Protein AF-A0A8T4FAE4-F1 (afdb_monomer_lite)

pLDDT: mean 86.62, std 12.16, range [47.12, 97.88]

Sequence (224 aa):
MAQRTCTAEACGNPTKARELCDKHYAQLRRAGLPEREIRLCSVEGCGRKHNTGGYCYTHYMRNKATGSPGVSIRKYEPTAVRDDQGRKRCRECRSWKAESEFQATRNCADGLNPRCRACKRHDKLLANFGLTLRQYERLVAAQGGACAICGDEPDVLHVDHDHRCCPTKGKSCGKCIRQLLCTWCNRAIGMLKDDPALLRAAAAYLERHRDRDRRPVRTARRSP

Foldseek 3Di:
DDFQWAPPPPGRDGDDPPSHNPVVVVVCVVVPPPDDDFQFAPDPPGRHGDDDDSHDPQLVVVCVVPVGSHDPPPPPDALCDADPVRFGAQPQPRDTHHQVQFDADPPHPVRTDSHGPVQVVVQVLCVQALDHPVRVVVLCVVLVCAAPPPRDNDPDWDFDFDCVPDVDPSGHNNPRTDGTHDPVVNVVCVVQVVDPVSVVVVVVVVVVVVVVPPPDDPPPDDDD

Secondary structure (DSSP, 8-state):
-PPPBP-STT--SBP-BTTB-HHHHHHHHHH-PPPPP-PBPSSTT--SBP-BTTB-HHHHHHHHHHS-SS---S----TT-B-TT-PEEPTTT--EE-GGGEEE-TTSTTSEEEEEHHHHHHHHHHGGGT--HHHHHHHHHHTTTS-TTT----S--EEEE-TTT-SSTT---SSSEEEEE-HHHHHHHHHTTT-HHHHHHHHHHHHHHHTTS-----------

Structure (mmCIF, N/CA/C/O backbone):
data_AF-A0A8T4FAE4-F1
#
_entry.id   AF-A0A8T4FAE4-F1
#
loop_
_atom_site.group_PDB
_atom_site.id
_atom_site.type_symbol
_atom_site.label_atom_id
_atom_site.label_alt_id
_atom_site.label_comp_id
_atom_site.label_asym_id
_atom_site.label_entity_id
_atom_site.label_seq_id
_atom_site.pdbx_PDB_ins_code
_atom_site.Cartn_x
_atom_site.Cartn_y
_atom_site.Cartn_z
_atom_site.occupancy
_atom_site.B_iso_or_equiv
_atom_site.auth_seq_id
_atom_site.auth_comp_id
_atom_site.auth_asym_id
_atom_site.auth_atom_id
_atom_site.pdbx_PDB_model_num
ATOM 1 N N . MET A 1 1 ? 22.424 -42.761 -30.698 1.00 52.81 1 MET A N 1
ATOM 2 C CA . MET A 1 1 ? 22.165 -41.642 -31.634 1.00 52.81 1 MET A CA 1
ATOM 3 C C . MET A 1 1 ? 23.442 -41.407 -32.427 1.00 52.81 1 MET A C 1
ATOM 5 O O . MET A 1 1 ? 24.479 -41.251 -31.795 1.00 52.81 1 MET A O 1
ATOM 9 N N . ALA A 1 2 ? 23.409 -41.473 -33.760 1.00 61.38 2 ALA A N 1
ATOM 10 C CA . ALA A 1 2 ? 24.608 -41.285 -34.584 1.00 61.38 2 ALA A CA 1
ATOM 11 C C . ALA A 1 2 ? 25.125 -39.839 -34.458 1.00 61.38 2 ALA A C 1
ATOM 13 O O . ALA A 1 2 ? 24.339 -38.894 -34.560 1.00 61.38 2 ALA A O 1
ATOM 14 N N . GLN A 1 3 ? 26.424 -39.659 -34.198 1.00 71.62 3 GLN A N 1
ATOM 15 C CA . GLN A 1 3 ? 27.039 -38.329 -34.199 1.00 71.62 3 GLN A CA 1
ATOM 16 C C . GLN A 1 3 ? 27.025 -37.773 -35.625 1.00 71.62 3 GLN A C 1
ATOM 18 O O . GLN A 1 3 ? 27.409 -38.460 -36.568 1.00 71.62 3 GLN A O 1
ATOM 23 N N . ARG A 1 4 ? 26.566 -36.526 -35.783 1.00 85.62 4 ARG A N 1
ATOM 24 C CA . ARG A 1 4 ? 26.606 -35.821 -37.071 1.00 85.62 4 ARG A CA 1
ATOM 25 C C . ARG A 1 4 ? 28.064 -35.558 -37.460 1.00 85.62 4 ARG A C 1
ATOM 27 O O . ARG A 1 4 ? 28.869 -35.185 -36.603 1.00 85.62 4 ARG A O 1
ATOM 34 N N . THR A 1 5 ? 28.395 -35.744 -38.734 1.00 92.50 5 THR A N 1
ATOM 35 C CA . THR A 1 5 ? 29.737 -35.528 -39.296 1.00 92.50 5 THR A CA 1
ATOM 36 C C . THR A 1 5 ? 29.877 -34.137 -39.906 1.00 92.50 5 THR A C 1
ATOM 38 O O . THR A 1 5 ? 28.901 -33.544 -40.362 1.00 92.50 5 THR A O 1
ATOM 41 N N . CYS A 1 6 ? 31.095 -33.603 -39.871 1.00 93.31 6 CYS A N 1
ATOM 42 C CA . CYS A 1 6 ? 31.453 -32.309 -40.440 1.00 93.31 6 CYS A CA 1
ATOM 43 C C . CYS A 1 6 ? 31.073 -32.218 -41.924 1.00 93.31 6 CYS A C 1
ATOM 45 O O . CYS A 1 6 ? 31.348 -33.136 -42.686 1.00 93.31 6 CYS A O 1
ATOM 47 N N . THR A 1 7 ? 30.524 -31.082 -42.350 1.00 92.06 7 THR A N 1
ATOM 48 C CA . THR A 1 7 ? 30.139 -30.833 -43.754 1.00 92.06 7 THR A CA 1
ATOM 49 C C . THR A 1 7 ? 31.276 -30.315 -44.639 1.00 92.06 7 THR A C 1
ATOM 51 O O . THR A 1 7 ? 31.066 -30.049 -45.817 1.00 92.06 7 THR A O 1
ATOM 54 N N . ALA A 1 8 ? 32.486 -30.163 -44.094 1.00 88.38 8 ALA A N 1
ATOM 55 C CA . ALA A 1 8 ? 33.650 -29.751 -44.872 1.00 88.38 8 ALA A CA 1
ATOM 56 C C . ALA A 1 8 ? 34.118 -30.912 -45.757 1.00 88.38 8 ALA A C 1
ATOM 58 O O . ALA A 1 8 ? 34.129 -32.061 -45.302 1.00 88.38 8 ALA A O 1
ATOM 59 N N . GLU A 1 9 ? 34.523 -30.609 -46.991 1.00 89.44 9 GLU A N 1
ATOM 60 C CA . GLU A 1 9 ? 34.973 -31.619 -47.950 1.00 89.44 9 GLU A CA 1
ATOM 61 C C . GLU A 1 9 ? 36.057 -32.522 -47.343 1.00 89.44 9 GLU A C 1
ATOM 63 O O . GLU A 1 9 ? 36.989 -32.056 -46.683 1.00 89.44 9 GLU A O 1
ATOM 68 N N . ALA A 1 10 ? 35.890 -33.835 -47.526 1.00 87.38 10 ALA A N 1
ATOM 69 C CA . ALA A 1 10 ? 36.776 -34.873 -46.999 1.00 87.38 10 ALA A CA 1
ATOM 70 C C . ALA A 1 10 ? 37.003 -34.846 -45.464 1.00 87.38 10 ALA A C 1
ATOM 72 O O . ALA A 1 10 ? 38.040 -35.306 -44.980 1.00 87.38 10 ALA A O 1
ATOM 73 N N . CYS A 1 11 ? 36.046 -34.350 -44.663 1.00 89.06 11 CYS A N 1
ATOM 74 C CA . CYS A 1 11 ? 36.155 -34.325 -43.200 1.00 89.06 11 CYS A CA 1
ATOM 75 C C . CYS A 1 11 ? 35.173 -35.274 -42.490 1.00 89.06 11 CYS A C 1
ATOM 77 O O . CYS A 1 11 ? 33.989 -34.983 -42.366 1.00 89.06 11 CYS A O 1
ATOM 79 N N . GLY A 1 12 ? 35.683 -36.367 -41.911 1.00 88.00 12 GLY A N 1
ATOM 80 C CA . GLY A 1 12 ? 34.884 -37.333 -41.133 1.00 88.00 12 GLY A CA 1
ATOM 81 C C . GLY A 1 12 ? 34.694 -37.001 -39.645 1.00 88.00 12 GLY A C 1
ATOM 82 O O . GLY A 1 12 ? 34.133 -37.802 -38.902 1.00 88.00 12 GLY A O 1
ATOM 83 N N . ASN A 1 13 ? 35.183 -35.849 -39.176 1.00 92.56 13 ASN A N 1
ATOM 84 C CA . ASN A 1 13 ? 35.170 -35.509 -37.750 1.00 92.56 13 ASN A CA 1
ATOM 85 C C . ASN A 1 13 ? 33.754 -35.181 -37.242 1.00 92.56 13 ASN A C 1
ATOM 87 O O . ASN A 1 13 ? 32.944 -34.639 -38.000 1.00 92.56 13 ASN A O 1
ATOM 91 N N . PRO A 1 14 ? 33.461 -35.405 -35.949 1.00 91.12 14 PRO A N 1
ATOM 92 C CA . PRO A 1 14 ? 32.165 -35.059 -35.377 1.00 91.12 14 PRO A CA 1
ATOM 93 C C . PRO A 1 14 ? 31.928 -33.543 -35.376 1.00 91.12 14 PRO A C 1
ATOM 95 O O . PRO A 1 14 ? 32.838 -32.741 -35.132 1.00 91.12 14 PRO A O 1
ATOM 98 N N . THR A 1 15 ? 30.687 -33.136 -35.644 1.00 92.25 15 THR A N 1
ATOM 99 C CA . THR A 1 15 ? 30.292 -31.721 -35.634 1.00 92.25 15 THR A CA 1
ATOM 100 C C . THR A 1 15 ? 30.320 -31.136 -34.225 1.00 92.25 15 THR A C 1
ATOM 102 O O . THR A 1 15 ? 29.814 -31.753 -33.289 1.00 92.25 15 THR A O 1
ATOM 105 N N . LYS A 1 16 ? 30.813 -29.900 -34.095 1.00 88.31 16 LYS A N 1
ATOM 106 C CA . LYS A 1 16 ? 30.776 -29.088 -32.870 1.00 88.31 16 LYS A CA 1
ATOM 107 C C . LYS A 1 16 ? 29.707 -27.994 -32.930 1.00 88.31 16 LYS A C 1
ATOM 109 O O . LYS A 1 16 ? 28.935 -27.841 -31.991 1.00 88.31 16 LYS A O 1
ATOM 114 N N . ALA A 1 17 ? 29.668 -27.210 -34.008 1.00 85.38 17 ALA A N 1
ATOM 115 C CA . ALA A 1 17 ? 28.723 -26.104 -34.186 1.00 85.38 17 ALA A CA 1
ATOM 116 C C . ALA A 1 17 ? 28.603 -25.732 -35.669 1.00 85.38 17 ALA A C 1
ATOM 118 O O . ALA A 1 17 ? 29.573 -25.866 -36.411 1.00 85.38 17 ALA A O 1
ATOM 119 N N . ARG A 1 18 ? 27.428 -25.240 -36.094 1.00 83.38 18 ARG A N 1
ATOM 120 C CA . ARG A 1 18 ? 27.142 -24.886 -37.503 1.00 83.38 18 ARG A CA 1
ATOM 121 C C . ARG A 1 18 ? 27.527 -25.995 -38.496 1.00 83.38 18 ARG A C 1
ATOM 123 O O . ARG A 1 18 ? 28.091 -25.708 -39.538 1.00 83.38 18 ARG A O 1
ATOM 130 N N . GLU A 1 19 ? 27.273 -27.251 -38.123 1.00 91.06 19 GLU A N 1
ATOM 131 C CA . GLU A 1 19 ? 27.562 -28.436 -38.955 1.00 91.06 19 GLU A CA 1
ATOM 132 C C . GLU A 1 19 ? 29.058 -28.661 -39.269 1.00 91.06 19 GLU A C 1
ATOM 134 O O . GLU A 1 19 ? 29.416 -29.522 -40.066 1.00 91.06 19 GLU A O 1
ATOM 139 N N . LEU A 1 20 ? 29.959 -27.960 -38.572 1.00 92.06 20 LEU A N 1
ATOM 140 C CA . LEU A 1 20 ? 31.409 -28.081 -38.720 1.00 92.06 20 LEU A CA 1
ATOM 141 C C . LEU A 1 20 ? 32.050 -28.695 -37.470 1.00 92.06 20 LEU A C 1
ATOM 143 O O . LEU A 1 20 ? 31.578 -28.487 -36.349 1.00 92.06 20 LEU A O 1
ATOM 147 N N . CYS A 1 21 ? 33.151 -29.431 -37.643 1.00 94.50 21 CYS A N 1
ATOM 148 C CA . CYS A 1 21 ? 34.009 -29.874 -36.540 1.00 94.50 21 CYS A CA 1
ATOM 149 C C . CYS A 1 21 ? 34.761 -28.687 -35.917 1.00 94.50 21 CYS A C 1
ATOM 151 O O . CYS A 1 21 ? 34.765 -27.585 -36.465 1.00 94.50 21 CYS A O 1
ATOM 153 N N . ASP A 1 22 ? 35.430 -28.897 -34.782 1.00 92.62 22 ASP A N 1
ATOM 154 C CA . ASP A 1 22 ? 36.086 -27.805 -34.050 1.00 92.62 22 ASP A CA 1
ATOM 155 C C . ASP A 1 22 ? 37.100 -27.020 -34.902 1.00 92.62 22 ASP A C 1
ATOM 157 O O . ASP A 1 22 ? 37.085 -25.790 -34.934 1.00 92.62 22 ASP A O 1
ATOM 161 N N . LYS A 1 23 ? 37.926 -27.737 -35.677 1.00 93.94 23 LYS A N 1
ATOM 162 C CA . LYS A 1 23 ? 38.940 -27.144 -36.561 1.00 93.94 23 LYS A CA 1
ATOM 163 C C . LYS A 1 23 ? 38.309 -26.266 -37.645 1.00 93.94 23 LYS A C 1
ATOM 165 O O . LYS A 1 23 ? 38.710 -25.115 -37.806 1.00 93.94 23 LYS A O 1
ATOM 170 N N . HIS A 1 24 ? 37.311 -26.784 -38.361 1.00 92.44 24 HIS A N 1
ATOM 171 C CA . HIS A 1 24 ? 36.652 -26.049 -39.444 1.00 92.44 24 HIS A CA 1
ATOM 172 C C . HIS A 1 24 ? 35.774 -24.904 -38.916 1.00 92.44 24 HIS A C 1
ATOM 174 O O . HIS A 1 24 ? 35.740 -23.828 -39.509 1.00 92.44 24 HIS A O 1
ATOM 180 N N . TYR A 1 25 ? 35.149 -25.063 -37.746 1.00 89.50 25 TYR A N 1
ATOM 181 C CA . TYR A 1 25 ? 34.437 -23.973 -37.079 1.00 89.50 25 TYR A CA 1
ATOM 182 C C . TYR A 1 25 ? 35.389 -22.847 -36.637 1.00 89.50 25 TYR A C 1
ATOM 184 O O . TYR A 1 25 ? 35.071 -21.667 -36.792 1.00 89.50 25 TYR A O 1
ATOM 192 N N . ALA A 1 26 ? 36.582 -23.179 -36.131 1.00 89.00 26 ALA A N 1
ATOM 193 C CA . ALA A 1 26 ? 37.603 -22.193 -35.779 1.00 89.00 26 ALA A CA 1
ATOM 194 C C . ALA A 1 26 ? 38.144 -21.442 -37.009 1.00 89.00 26 ALA A C 1
ATOM 196 O O . ALA A 1 26 ? 38.357 -20.232 -36.933 1.00 89.00 26 ALA A O 1
ATOM 197 N N . GLN A 1 27 ? 38.319 -22.131 -38.142 1.00 89.50 27 GLN A N 1
ATOM 198 C CA . GLN A 1 27 ? 38.686 -21.506 -39.417 1.00 89.50 27 GLN A CA 1
ATOM 199 C C . GLN A 1 27 ? 37.596 -20.543 -39.908 1.00 89.50 27 GLN A C 1
ATOM 201 O O . GLN A 1 27 ? 37.907 -19.391 -40.203 1.00 89.50 27 GLN A O 1
ATOM 206 N N . LEU A 1 28 ? 36.322 -20.955 -39.879 1.00 86.38 28 LEU A N 1
ATOM 207 C CA . LEU A 1 28 ? 35.188 -20.086 -40.214 1.00 86.38 28 LEU A CA 1
ATOM 208 C C . LEU A 1 28 ? 35.131 -18.842 -39.309 1.00 86.38 28 LEU A C 1
ATOM 210 O O . LEU A 1 28 ? 34.872 -17.737 -39.772 1.00 86.38 28 LEU A O 1
ATOM 214 N N . ARG A 1 29 ? 35.415 -18.991 -38.010 1.00 84.62 29 ARG A N 1
ATOM 215 C CA . ARG A 1 29 ? 35.480 -17.849 -37.086 1.00 84.62 29 ARG A CA 1
ATOM 216 C C . ARG A 1 29 ? 36.606 -16.869 -37.410 1.00 84.62 29 ARG A C 1
ATOM 218 O O . ARG A 1 29 ? 36.407 -15.675 -37.213 1.00 84.62 29 ARG A O 1
ATOM 225 N N . ARG A 1 30 ? 37.762 -17.357 -37.875 1.00 86.12 30 ARG A N 1
ATOM 226 C CA . ARG A 1 30 ? 38.906 -16.520 -38.283 1.00 86.12 30 ARG A CA 1
ATOM 227 C C . ARG A 1 30 ? 38.649 -15.794 -39.601 1.00 86.12 30 ARG A C 1
ATOM 229 O O . ARG A 1 30 ? 39.056 -14.650 -39.731 1.00 86.12 30 ARG A O 1
ATOM 236 N N . ALA A 1 31 ? 37.954 -16.444 -40.533 1.00 85.19 31 ALA A N 1
ATOM 237 C CA . ALA A 1 31 ? 37.552 -15.855 -41.810 1.00 85.19 31 ALA A CA 1
ATOM 238 C C . ALA A 1 31 ? 36.414 -14.820 -41.681 1.00 85.19 31 ALA A C 1
ATOM 240 O O . ALA A 1 31 ? 36.138 -14.095 -42.629 1.00 85.19 31 ALA A O 1
ATOM 241 N N . GLY A 1 32 ? 35.776 -14.735 -40.508 1.00 79.56 32 GLY A N 1
ATOM 242 C CA . GLY A 1 32 ? 34.600 -13.905 -40.266 1.00 79.56 32 GLY A CA 1
ATOM 243 C C . GLY A 1 32 ? 33.324 -14.736 -40.363 1.00 79.56 32 GLY A C 1
ATOM 244 O O . GLY A 1 32 ? 33.005 -15.320 -41.395 1.00 79.56 32 GLY A O 1
ATOM 245 N N . LEU A 1 33 ? 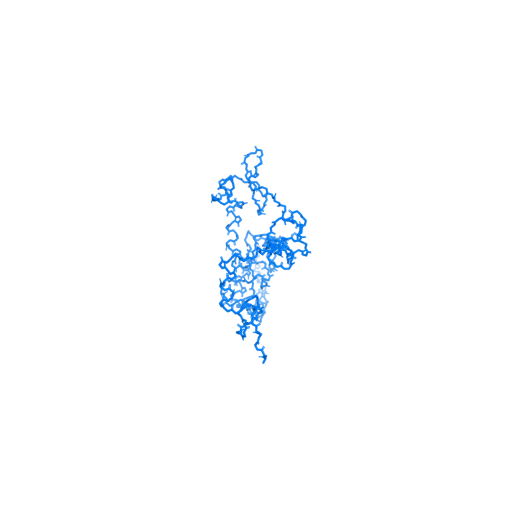32.572 -14.806 -39.261 1.00 73.00 33 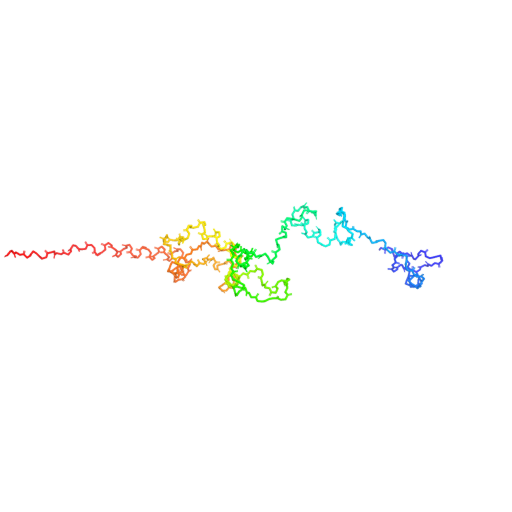LEU A N 1
ATOM 246 C CA . LEU A 1 33 ? 31.257 -15.440 -39.294 1.00 73.00 33 LEU A CA 1
ATOM 247 C C . LEU A 1 33 ? 30.302 -14.557 -40.108 1.00 73.00 33 LEU A C 1
ATOM 249 O O . LEU A 1 33 ? 30.312 -13.344 -39.896 1.00 73.00 33 LEU A O 1
ATOM 253 N N . PRO A 1 34 ? 29.428 -15.138 -40.951 1.00 70.81 34 PRO A N 1
ATOM 254 C CA . PRO A 1 34 ? 28.373 -14.372 -41.596 1.00 70.81 34 PRO A CA 1
ATOM 255 C C . PRO A 1 34 ? 27.550 -13.644 -40.535 1.00 70.81 34 PRO A C 1
ATOM 257 O O . PRO A 1 34 ? 27.233 -14.215 -39.476 1.00 70.81 34 PRO A O 1
ATOM 260 N N . GLU A 1 35 ? 27.252 -12.381 -40.827 1.00 72.75 35 GLU A N 1
ATOM 261 C CA . GLU A 1 35 ? 26.511 -11.497 -39.944 1.00 72.75 35 GLU A CA 1
ATOM 262 C C . GLU A 1 35 ? 25.163 -12.139 -39.608 1.00 72.75 35 GLU A C 1
ATOM 264 O O . GLU A 1 35 ? 24.417 -12.595 -40.477 1.00 72.75 35 GLU A O 1
ATOM 269 N N . ARG A 1 36 ? 24.874 -12.275 -38.312 1.00 72.81 36 ARG A N 1
ATOM 270 C CA . ARG A 1 36 ? 23.615 -12.873 -37.880 1.00 72.81 36 ARG A CA 1
ATOM 271 C C . ARG A 1 36 ? 22.534 -11.814 -37.997 1.00 72.81 36 ARG A C 1
ATOM 273 O O . ARG A 1 36 ? 22.587 -10.821 -37.277 1.00 72.81 36 ARG A O 1
ATOM 280 N N . GLU A 1 37 ? 21.526 -12.086 -38.813 1.00 79.25 37 GLU A N 1
ATOM 281 C CA . GLU A 1 37 ? 20.357 -11.224 -38.933 1.00 79.25 37 GLU A CA 1
ATOM 282 C C . GLU A 1 37 ? 19.714 -10.995 -37.553 1.00 79.25 37 GLU A C 1
ATOM 284 O O . GLU A 1 37 ? 19.289 -11.925 -36.849 1.00 79.25 37 GLU A O 1
ATOM 289 N N . ILE A 1 38 ? 19.709 -9.736 -37.118 1.00 82.69 38 ILE A N 1
ATOM 290 C CA . ILE A 1 38 ? 19.142 -9.340 -35.836 1.00 82.69 38 ILE A CA 1
ATOM 291 C C . ILE A 1 38 ? 17.635 -9.231 -36.026 1.00 82.69 38 ILE A C 1
ATOM 293 O O . ILE A 1 38 ? 17.138 -8.261 -36.588 1.00 82.69 38 ILE A O 1
ATOM 297 N N . ARG A 1 39 ? 16.892 -10.203 -35.492 1.00 90.69 39 ARG A N 1
ATOM 298 C CA . ARG A 1 39 ? 15.431 -10.094 -35.430 1.00 90.69 39 ARG A CA 1
ATOM 299 C C . ARG A 1 39 ? 15.043 -8.866 -34.607 1.00 90.69 39 ARG A C 1
ATOM 301 O O . ARG A 1 39 ? 15.548 -8.668 -33.498 1.00 90.69 39 ARG A O 1
ATOM 308 N N . LEU A 1 40 ? 14.141 -8.055 -35.143 1.00 94.31 40 LEU A N 1
ATOM 309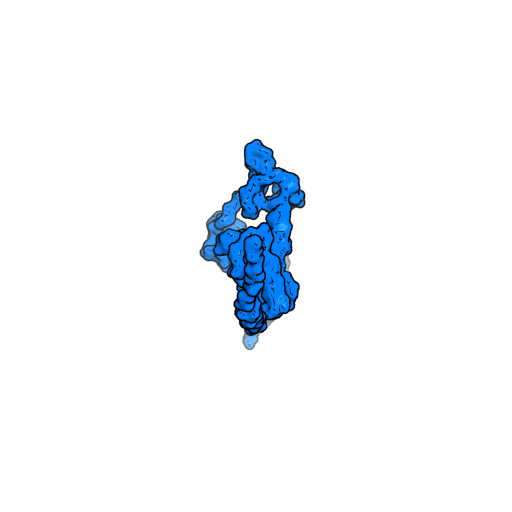 C CA . LEU A 1 40 ? 13.592 -6.876 -34.478 1.00 94.31 40 LEU A CA 1
ATOM 310 C C . LEU A 1 40 ? 12.236 -7.187 -33.842 1.00 94.31 40 LEU A C 1
ATOM 312 O O . LEU A 1 40 ? 11.628 -8.228 -34.083 1.00 94.31 40 LEU A O 1
ATOM 316 N N . CYS A 1 41 ? 11.790 -6.293 -32.968 1.00 93.75 41 CYS A N 1
ATOM 317 C CA . CYS A 1 41 ? 10.479 -6.361 -32.346 1.00 93.75 41 CYS A CA 1
ATOM 318 C C . CYS A 1 41 ? 9.367 -6.254 -33.399 1.00 93.75 41 CYS A C 1
ATOM 320 O O . CYS A 1 41 ? 9.348 -5.308 -34.173 1.00 93.75 41 CYS A O 1
ATOM 322 N N . SER A 1 42 ? 8.368 -7.132 -33.332 1.00 93.19 42 SER A N 1
ATOM 323 C CA . SER A 1 42 ? 7.203 -7.143 -34.231 1.00 93.19 42 SER A CA 1
ATOM 324 C C . SER A 1 42 ? 6.189 -6.017 -33.985 1.00 93.19 42 SER A C 1
ATOM 326 O O . SER A 1 42 ? 5.106 -6.040 -34.554 1.00 93.19 42 SER A O 1
ATOM 328 N N . VAL A 1 43 ? 6.490 -5.051 -33.112 1.00 90.69 43 VAL A N 1
ATOM 329 C CA . VAL A 1 43 ? 5.594 -3.906 -32.891 1.00 90.69 43 VAL A CA 1
ATOM 330 C C . VAL A 1 43 ? 5.957 -2.849 -33.912 1.00 90.69 43 VAL A C 1
ATOM 332 O O . VAL A 1 43 ? 7.112 -2.424 -33.951 1.00 90.69 43 VAL A O 1
ATOM 335 N N . GLU A 1 44 ? 4.977 -2.431 -34.703 1.00 89.69 44 GLU A N 1
ATOM 336 C CA . GLU A 1 44 ? 5.128 -1.386 -35.710 1.00 89.69 44 GLU A CA 1
ATOM 337 C C . GLU A 1 44 ? 5.810 -0.139 -35.117 1.00 89.69 44 GLU A C 1
ATOM 339 O O . GLU A 1 44 ? 5.496 0.302 -34.009 1.00 89.69 44 GLU A O 1
ATOM 344 N N . GLY A 1 45 ? 6.830 0.373 -35.811 1.00 86.38 45 GLY A N 1
ATOM 345 C CA . GLY A 1 45 ? 7.644 1.500 -35.342 1.00 86.38 45 GLY A CA 1
ATOM 346 C C . GLY A 1 45 ? 8.671 1.176 -34.241 1.00 86.38 45 GLY A C 1
ATOM 347 O O . GLY A 1 45 ? 9.340 2.083 -33.747 1.00 86.38 45 GLY A O 1
ATOM 348 N N . CYS A 1 46 ? 8.849 -0.088 -33.832 1.00 85.69 46 CYS A N 1
ATOM 349 C CA . CYS A 1 46 ? 9.824 -0.473 -32.805 1.00 85.69 46 CYS A CA 1
ATOM 350 C C . CYS A 1 46 ? 11.103 -1.101 -33.386 1.00 85.69 46 CYS A C 1
ATOM 352 O O . CYS A 1 46 ? 11.184 -2.308 -33.583 1.00 85.69 46 CYS A O 1
ATOM 354 N N . GLY A 1 47 ? 12.173 -0.313 -33.520 1.00 87.25 47 GLY A N 1
ATOM 355 C CA . GLY A 1 47 ? 13.490 -0.792 -33.982 1.00 87.25 47 GLY A CA 1
ATOM 356 C C . GLY A 1 47 ? 14.333 -1.556 -32.945 1.00 87.25 47 GLY A C 1
ATOM 357 O O . GLY A 1 47 ? 15.536 -1.726 -33.128 1.00 87.25 47 GLY A O 1
ATOM 358 N N . ARG A 1 48 ? 13.762 -1.977 -31.807 1.00 91.31 48 ARG A N 1
ATOM 359 C CA . ARG A 1 48 ? 14.529 -2.679 -30.759 1.00 91.31 48 ARG A CA 1
ATOM 360 C C . ARG A 1 48 ? 14.719 -4.150 -31.111 1.00 91.31 48 ARG A C 1
ATOM 362 O O . ARG A 1 48 ? 13.818 -4.778 -31.659 1.00 91.31 48 ARG A O 1
ATOM 369 N N . LYS A 1 49 ? 15.848 -4.724 -30.680 1.00 92.88 49 LYS A N 1
ATOM 370 C CA . LYS A 1 49 ? 16.130 -6.158 -30.837 1.00 92.88 49 LYS A CA 1
ATOM 371 C C . LYS A 1 49 ? 15.031 -7.006 -30.195 1.00 92.88 49 LYS A C 1
ATOM 373 O O . LYS A 1 49 ? 14.613 -6.759 -29.057 1.00 92.88 49 LYS A O 1
ATOM 378 N N . HIS A 1 50 ? 14.592 -8.014 -30.934 1.00 93.12 50 HIS A N 1
ATOM 379 C CA . HIS A 1 50 ? 13.735 -9.078 -30.446 1.00 93.12 50 HIS A CA 1
ATOM 380 C C . HIS A 1 50 ? 14.398 -9.768 -29.250 1.00 93.12 50 HIS A C 1
ATOM 382 O O . HIS A 1 50 ? 15.572 -10.136 -29.307 1.00 93.12 50 HIS A O 1
ATOM 388 N N . ASN A 1 51 ? 13.633 -9.967 -28.181 1.00 91.56 51 ASN A N 1
ATOM 389 C CA . ASN A 1 51 ? 14.052 -10.755 -27.030 1.00 91.56 51 ASN A CA 1
ATOM 390 C C . ASN A 1 51 ? 13.383 -12.136 -27.073 1.00 91.56 51 ASN A C 1
ATOM 392 O O . ASN A 1 51 ? 14.063 -13.137 -27.284 1.00 91.56 51 ASN A O 1
ATOM 396 N N . THR A 1 52 ? 12.057 -12.186 -26.937 1.00 90.62 52 THR A N 1
ATOM 397 C CA . THR A 1 52 ? 11.288 -13.436 -26.912 1.00 90.62 52 THR A CA 1
ATOM 398 C C . THR A 1 52 ? 9.855 -13.207 -27.392 1.00 90.62 52 THR A C 1
ATOM 400 O O . THR A 1 52 ? 9.316 -12.105 -27.252 1.00 90.62 52 THR A O 1
ATOM 403 N N . GLY A 1 53 ? 9.240 -14.241 -27.970 1.00 88.00 53 GLY A N 1
ATOM 404 C CA . GLY A 1 53 ? 7.838 -14.220 -28.397 1.00 88.00 53 GLY A CA 1
ATOM 405 C C . GLY A 1 53 ? 7.490 -13.149 -29.437 1.00 88.00 53 GLY A C 1
ATOM 406 O O . GLY A 1 53 ? 6.382 -12.633 -29.406 1.00 88.00 53 GLY A O 1
ATOM 407 N N . GLY A 1 54 ? 8.427 -12.757 -30.306 1.00 91.88 54 GLY A N 1
ATOM 408 C CA . GLY A 1 54 ? 8.213 -11.696 -31.299 1.00 91.88 54 GLY A CA 1
ATOM 409 C C . GLY A 1 54 ? 8.477 -10.278 -30.774 1.00 91.88 54 GLY A C 1
ATOM 410 O O . GLY A 1 54 ? 8.513 -9.326 -31.545 1.00 91.88 54 GLY A O 1
ATOM 411 N N . TYR A 1 55 ? 8.758 -10.098 -29.481 1.00 94.00 55 TYR A N 1
ATOM 412 C CA . TYR A 1 55 ? 8.809 -8.770 -28.869 1.00 94.00 55 TYR A CA 1
ATOM 413 C C . TYR A 1 55 ? 10.179 -8.420 -28.283 1.00 94.00 55 TYR A C 1
ATOM 415 O O . TYR A 1 55 ? 10.920 -9.275 -27.795 1.00 94.00 55 TYR A O 1
ATOM 423 N N . CYS A 1 56 ? 10.510 -7.124 -28.260 1.00 93.56 56 CYS A N 1
ATOM 424 C CA . CYS A 1 56 ? 11.555 -6.623 -27.368 1.00 93.56 56 CYS A CA 1
ATOM 425 C C . CYS A 1 56 ? 11.141 -6.840 -25.904 1.00 93.56 56 CYS A C 1
ATOM 427 O O . CYS A 1 56 ? 9.953 -6.965 -25.604 1.00 93.56 56 CYS A O 1
ATOM 429 N N . TYR A 1 57 ? 12.098 -6.819 -24.973 1.00 92.06 57 TYR A N 1
ATOM 430 C CA . TYR A 1 57 ? 11.826 -7.060 -23.548 1.00 92.06 57 TYR A CA 1
ATOM 431 C C . TYR A 1 57 ? 10.661 -6.212 -23.001 1.00 92.06 57 TYR A C 1
ATOM 433 O O . TYR A 1 57 ? 9.767 -6.727 -22.331 1.00 92.06 57 TYR A O 1
ATOM 441 N N . THR A 1 58 ? 10.617 -4.920 -23.341 1.00 88.62 58 THR A N 1
ATOM 442 C CA . THR A 1 58 ? 9.559 -4.003 -22.890 1.00 88.62 58 THR A CA 1
ATOM 443 C C . THR A 1 58 ? 8.182 -4.374 -23.441 1.00 88.62 58 THR A C 1
ATOM 445 O O . THR A 1 58 ? 7.203 -4.343 -22.698 1.00 88.62 58 THR A O 1
ATOM 448 N N . HIS A 1 59 ? 8.092 -4.725 -24.725 1.00 91.69 59 HIS A N 1
ATOM 449 C CA . HIS A 1 59 ? 6.828 -5.108 -25.360 1.00 91.69 59 HIS A CA 1
ATOM 450 C C . HIS A 1 59 ? 6.370 -6.500 -24.935 1.00 91.69 59 HIS A C 1
ATOM 452 O O . HIS A 1 59 ? 5.178 -6.689 -24.729 1.00 91.69 59 HIS A O 1
ATOM 458 N N . TYR A 1 60 ? 7.299 -7.421 -24.676 1.00 92.88 60 TYR A N 1
ATOM 459 C CA . TYR A 1 60 ? 6.993 -8.714 -24.072 1.00 92.88 60 TYR A CA 1
ATOM 460 C C . TYR A 1 60 ? 6.374 -8.544 -22.678 1.00 92.88 60 TYR A C 1
ATOM 462 O O . TYR A 1 60 ? 5.296 -9.073 -22.409 1.00 92.88 60 TYR A O 1
ATOM 470 N N . MET A 1 61 ? 7.004 -7.746 -21.807 1.00 87.38 61 MET A N 1
ATOM 471 C CA . MET A 1 61 ? 6.481 -7.490 -20.458 1.00 87.38 61 MET A CA 1
ATOM 472 C C . MET A 1 61 ? 5.131 -6.775 -20.485 1.00 87.38 61 MET A C 1
ATOM 474 O O . MET A 1 61 ? 4.257 -7.080 -19.677 1.00 87.38 61 MET A O 1
ATOM 478 N N . ARG A 1 62 ? 4.938 -5.849 -21.431 1.00 85.31 62 ARG A N 1
ATOM 479 C CA . ARG A 1 62 ? 3.651 -5.181 -21.632 1.00 85.31 62 ARG A CA 1
ATOM 480 C C . ARG A 1 62 ? 2.582 -6.172 -22.088 1.00 85.31 62 ARG A C 1
ATOM 482 O O . ARG A 1 62 ? 1.547 -6.254 -21.443 1.00 85.31 62 ARG A O 1
ATOM 489 N N . ASN A 1 63 ? 2.870 -6.974 -23.111 1.00 90.00 63 ASN A N 1
ATOM 490 C CA . ASN A 1 63 ? 1.957 -7.990 -23.623 1.00 90.00 63 ASN A CA 1
ATOM 491 C C . ASN A 1 63 ? 1.541 -8.991 -22.537 1.00 90.00 63 ASN A C 1
ATOM 493 O O . ASN A 1 63 ? 0.364 -9.299 -22.403 1.00 90.00 63 ASN A O 1
ATOM 497 N N . LYS A 1 64 ? 2.485 -9.432 -21.696 1.00 86.00 64 LYS A N 1
ATOM 498 C CA . LYS A 1 64 ? 2.197 -10.313 -20.555 1.00 86.00 64 LYS A CA 1
ATOM 499 C C . LYS A 1 64 ? 1.245 -9.677 -19.533 1.00 86.00 64 LYS A C 1
ATOM 501 O O . LYS A 1 64 ? 0.485 -10.389 -18.889 1.00 86.00 64 LYS A O 1
ATOM 506 N N . ALA A 1 65 ? 1.307 -8.358 -19.355 1.00 79.38 65 ALA A N 1
ATOM 507 C CA . ALA A 1 65 ? 0.489 -7.641 -18.381 1.00 79.38 65 ALA A CA 1
ATOM 508 C C . ALA A 1 65 ? -0.887 -7.217 -18.922 1.00 79.38 65 ALA A C 1
ATOM 510 O O . ALA A 1 65 ? -1.830 -7.130 -18.141 1.00 79.38 65 ALA A O 1
ATOM 511 N N . THR A 1 66 ? -1.001 -6.901 -20.217 1.00 79.00 66 THR A N 1
ATOM 512 C CA . THR A 1 66 ? -2.190 -6.241 -20.794 1.00 79.00 66 THR A CA 1
ATOM 513 C C . THR A 1 66 ? -2.818 -6.974 -21.976 1.00 79.00 66 THR A C 1
ATOM 515 O O . THR A 1 66 ? -3.865 -6.546 -22.448 1.00 79.00 66 THR A O 1
ATOM 518 N N . GLY A 1 67 ? -2.170 -8.010 -22.512 1.00 85.62 67 GLY A N 1
ATOM 519 C CA . GLY A 1 67 ? -2.578 -8.664 -23.759 1.00 85.62 67 GLY A CA 1
ATOM 520 C C . GLY A 1 67 ? -2.336 -7.835 -25.028 1.00 85.62 67 GLY A C 1
ATOM 521 O O . GLY A 1 67 ? -2.691 -8.284 -26.111 1.00 85.62 67 GLY A O 1
ATOM 522 N N . SER A 1 68 ? -1.742 -6.636 -24.922 1.00 82.81 68 SER A N 1
ATOM 523 C CA . SER A 1 68 ? -1.423 -5.788 -26.078 1.00 82.81 68 SER A CA 1
ATOM 524 C C . SER A 1 68 ? -0.030 -5.153 -25.958 1.00 82.81 68 SER A C 1
ATOM 526 O O . SER A 1 68 ? 0.235 -4.404 -25.009 1.00 82.81 68 SER A O 1
ATOM 528 N N . PRO A 1 69 ? 0.880 -5.388 -26.921 1.00 80.81 69 PRO A N 1
ATOM 529 C CA . PRO A 1 69 ? 2.252 -4.893 -26.867 1.00 80.81 69 PRO A CA 1
ATOM 530 C C . PRO A 1 69 ? 2.379 -3.408 -27.258 1.00 80.81 69 PRO A C 1
ATOM 532 O O . PRO A 1 69 ? 3.380 -2.781 -26.908 1.00 80.81 69 PRO A O 1
ATOM 535 N N . GLY A 1 70 ? 1.387 -2.825 -27.945 1.00 71.12 70 GLY A N 1
ATOM 536 C CA . GLY A 1 70 ? 1.433 -1.454 -28.478 1.00 71.12 70 GLY A CA 1
ATOM 537 C C . GLY A 1 70 ? 0.853 -0.376 -27.554 1.00 71.12 70 GLY A C 1
ATOM 538 O O . GLY A 1 70 ? 1.324 0.759 -27.555 1.00 71.12 70 GLY A O 1
ATOM 539 N N . VAL A 1 71 ? -0.118 -0.715 -26.701 1.00 60.41 71 VAL A N 1
ATOM 540 C CA . VAL A 1 71 ? -0.834 0.284 -25.889 1.00 60.41 71 VAL A CA 1
ATOM 541 C C . VAL A 1 71 ? -0.079 0.588 -24.594 1.00 60.41 71 VAL A C 1
ATOM 543 O O . VAL A 1 71 ? -0.101 -0.183 -23.632 1.00 60.41 71 VAL A O 1
ATOM 546 N N . SER A 1 72 ? 0.571 1.751 -24.516 1.00 57.06 72 SER A N 1
ATOM 547 C CA . SER A 1 72 ? 1.056 2.275 -23.235 1.00 57.06 72 SER A CA 1
ATOM 548 C C . SER A 1 72 ? -0.115 2.812 -22.403 1.00 57.06 72 SER A C 1
ATOM 550 O O . SER A 1 72 ? -0.411 4.000 -22.426 1.00 57.06 72 SER A O 1
ATOM 552 N N . ILE A 1 73 ? -0.749 1.955 -21.598 1.00 52.09 73 ILE A N 1
ATOM 553 C CA . ILE A 1 73 ? -1.765 2.376 -20.608 1.00 52.09 73 ILE A CA 1
ATOM 554 C C . ILE A 1 73 ? -1.207 3.288 -19.500 1.00 52.09 73 ILE A C 1
ATOM 556 O O . ILE A 1 73 ? -1.968 3.909 -18.757 1.00 52.09 73 ILE A O 1
ATOM 560 N N . ARG A 1 74 ? 0.121 3.408 -19.361 1.00 50.06 74 ARG A N 1
ATOM 561 C CA . ARG A 1 74 ? 0.713 4.407 -18.465 1.00 50.06 74 ARG A CA 1
ATOM 562 C C . ARG A 1 74 ? 0.652 5.764 -19.158 1.00 50.06 74 ARG A C 1
ATOM 564 O O . ARG A 1 74 ? 1.560 6.095 -19.915 1.00 50.06 74 ARG A O 1
ATOM 571 N N . LYS A 1 75 ? -0.379 6.560 -18.856 1.00 47.62 75 LYS A N 1
ATOM 572 C CA . LYS A 1 75 ? -0.328 8.012 -19.073 1.00 47.62 75 LYS A CA 1
ATOM 573 C C . LYS A 1 75 ? 0.933 8.530 -18.368 1.00 47.62 75 LYS A C 1
ATOM 575 O O . LYS A 1 75 ? 1.055 8.434 -17.142 1.00 47.62 75 LYS A O 1
ATOM 580 N N . TYR A 1 76 ? 1.922 8.965 -19.145 1.00 54.69 76 TYR A N 1
ATOM 581 C CA . TYR A 1 76 ? 3.096 9.649 -18.621 1.00 54.69 76 TYR A CA 1
ATOM 582 C C . TYR A 1 76 ? 2.628 11.025 -18.152 1.00 54.69 76 TYR A C 1
ATOM 584 O O . TYR A 1 76 ? 2.535 11.960 -18.933 1.00 54.69 76 TYR A O 1
ATOM 592 N N . GLU A 1 77 ? 2.236 11.122 -16.886 1.00 62.97 77 GLU A N 1
ATOM 593 C CA . GLU A 1 77 ? 2.082 12.421 -16.238 1.00 62.97 77 GLU A CA 1
ATOM 594 C C . GLU A 1 77 ? 3.481 12.919 -15.855 1.00 62.97 77 GLU A C 1
ATOM 596 O O . GLU A 1 77 ? 4.171 12.210 -15.104 1.00 62.97 77 GLU A O 1
ATOM 601 N N . PRO A 1 78 ? 3.914 14.091 -16.360 1.00 72.88 78 PRO A N 1
ATOM 602 C CA . PRO A 1 78 ? 5.172 14.696 -15.953 1.00 72.88 78 PRO A CA 1
ATOM 603 C C . PRO A 1 78 ? 5.226 14.815 -14.428 1.00 72.88 78 PRO A C 1
ATOM 605 O O . PRO A 1 78 ? 4.254 15.194 -13.779 1.00 72.88 78 PRO A O 1
ATOM 608 N N . THR A 1 79 ? 6.360 14.482 -13.818 1.00 79.56 79 THR A N 1
ATOM 609 C CA . THR A 1 79 ? 6.508 14.592 -12.357 1.00 79.56 79 THR A CA 1
ATOM 610 C C . THR A 1 79 ? 6.773 16.026 -11.910 1.00 79.56 79 THR A C 1
ATOM 612 O O . THR A 1 79 ? 6.643 16.319 -10.726 1.00 79.56 79 THR A O 1
ATOM 615 N N . ALA A 1 80 ? 7.135 16.909 -12.842 1.00 82.12 80 ALA A N 1
ATOM 616 C CA . ALA A 1 80 ? 7.515 18.295 -12.596 1.00 82.12 80 ALA A CA 1
ATOM 617 C C . ALA A 1 80 ? 6.344 19.295 -12.674 1.00 82.12 80 ALA A C 1
ATOM 619 O O . ALA A 1 80 ? 6.577 20.496 -12.665 1.00 82.12 80 ALA A O 1
ATOM 620 N N . VAL A 1 81 ? 5.089 18.836 -12.733 1.00 88.88 81 VAL A N 1
ATOM 621 C CA . VAL A 1 81 ? 3.935 19.747 -12.836 1.00 88.88 81 VAL A CA 1
ATOM 622 C C . VAL A 1 81 ? 3.816 20.607 -11.572 1.00 88.88 81 VAL A C 1
ATOM 624 O O . VAL A 1 81 ? 3.956 20.091 -10.454 1.00 88.88 81 VAL A O 1
ATOM 627 N N . ARG A 1 82 ? 3.559 21.905 -11.770 1.00 93.25 82 ARG A N 1
ATOM 628 C CA . ARG A 1 82 ? 3.264 22.903 -10.737 1.00 93.25 82 ARG A CA 1
ATOM 629 C C . ARG A 1 82 ? 1.911 23.567 -10.999 1.00 93.25 82 ARG A C 1
ATOM 631 O O . ARG A 1 82 ? 1.474 23.593 -12.148 1.00 93.25 82 ARG A O 1
ATOM 638 N N . ASP A 1 83 ? 1.249 24.034 -9.947 1.00 93.62 83 ASP A N 1
ATOM 639 C CA . ASP A 1 83 ? 0.096 24.930 -10.076 1.00 93.62 83 ASP A CA 1
ATOM 640 C C . ASP A 1 83 ? 0.542 26.400 -10.170 1.00 93.62 83 ASP A C 1
ATOM 642 O O . ASP A 1 83 ? 1.738 26.702 -10.194 1.00 93.62 83 ASP A O 1
ATOM 646 N N . ASP A 1 84 ? -0.427 27.308 -10.239 1.00 94.38 84 ASP A N 1
ATOM 647 C CA . ASP A 1 84 ? -0.244 28.764 -10.253 1.00 94.38 84 ASP A CA 1
ATOM 648 C C . ASP A 1 84 ? 0.523 29.296 -9.030 1.00 94.38 84 ASP A C 1
ATOM 650 O O . ASP A 1 84 ? 1.185 30.327 -9.108 1.00 94.38 84 ASP A O 1
ATOM 654 N N . GLN A 1 85 ? 0.490 28.562 -7.917 1.00 94.38 85 GLN A N 1
ATOM 655 C CA . GLN A 1 85 ? 1.189 28.880 -6.670 1.00 94.38 85 GLN A CA 1
ATOM 656 C C . GLN A 1 85 ? 2.565 28.201 -6.558 1.00 94.38 85 GLN A C 1
ATOM 658 O O . GLN A 1 85 ? 3.191 28.239 -5.497 1.00 94.38 85 GLN A O 1
ATOM 663 N N . GLY A 1 86 ? 3.043 27.533 -7.613 1.00 93.81 86 GLY A N 1
ATOM 664 C CA . GLY A 1 86 ? 4.328 26.830 -7.605 1.00 93.81 86 GLY A CA 1
ATOM 665 C C . GLY A 1 86 ? 4.340 25.552 -6.756 1.00 93.81 86 GLY A C 1
ATOM 666 O O . GLY A 1 86 ? 5.403 24.999 -6.474 1.00 93.81 86 GLY A O 1
ATOM 667 N N . ARG A 1 87 ? 3.179 25.037 -6.340 1.00 96.00 87 ARG A N 1
ATOM 668 C CA . ARG A 1 87 ? 3.072 23.793 -5.567 1.00 96.00 87 ARG A CA 1
ATOM 669 C C . ARG A 1 87 ? 3.195 22.594 -6.497 1.00 96.00 87 ARG A C 1
ATOM 671 O O . ARG A 1 87 ? 2.643 22.572 -7.591 1.00 96.00 87 ARG A O 1
ATOM 678 N N . LYS A 1 88 ? 3.882 21.544 -6.053 1.00 95.12 88 LYS A N 1
ATOM 679 C CA . LYS A 1 88 ? 4.048 20.281 -6.788 1.00 95.12 88 LYS A CA 1
ATOM 680 C C . LYS A 1 88 ? 2.894 19.328 -6.502 1.00 95.12 88 LYS A C 1
ATOM 682 O O . LYS A 1 88 ? 2.483 19.150 -5.354 1.00 95.12 88 LYS A O 1
ATOM 687 N N . ARG A 1 89 ? 2.399 18.644 -7.537 1.00 94.06 89 ARG A N 1
ATOM 688 C CA . ARG A 1 89 ? 1.367 17.608 -7.380 1.00 94.06 89 ARG A CA 1
ATOM 689 C C . ARG A 1 89 ? 1.974 16.276 -6.948 1.00 94.06 89 ARG A C 1
ATOM 691 O O . ARG A 1 89 ? 2.856 15.738 -7.617 1.00 94.06 89 ARG A O 1
ATOM 698 N N . CYS A 1 90 ? 1.469 15.690 -5.866 1.00 91.62 90 CYS A N 1
ATOM 699 C CA . CYS A 1 90 ? 1.831 14.327 -5.475 1.00 91.62 90 CYS A CA 1
ATOM 700 C C . CYS A 1 90 ? 1.218 13.305 -6.443 1.00 91.62 90 CYS A C 1
ATOM 702 O O . CYS A 1 90 ? 0.012 13.307 -6.660 1.00 91.62 90 CYS A O 1
ATOM 704 N N . ARG A 1 91 ? 2.011 12.373 -6.981 1.00 88.31 91 ARG A N 1
ATOM 705 C CA . ARG A 1 91 ? 1.527 11.355 -7.934 1.00 88.31 91 ARG A CA 1
ATOM 706 C C . ARG A 1 91 ? 0.669 10.252 -7.293 1.00 88.31 91 ARG A C 1
ATOM 708 O O . ARG A 1 91 ? 0.009 9.506 -8.008 1.00 88.31 91 ARG A O 1
ATOM 715 N N . GLU A 1 92 ? 0.699 10.142 -5.965 1.00 85.75 92 GLU A N 1
ATOM 716 C CA . GLU A 1 92 ? -0.079 9.161 -5.196 1.00 85.75 92 GLU A CA 1
ATOM 717 C C . GLU A 1 92 ? -1.437 9.749 -4.782 1.00 85.75 92 GLU A C 1
ATOM 719 O O . GLU A 1 92 ? -2.457 9.398 -5.366 1.00 85.75 92 GLU A O 1
ATOM 724 N N . CYS A 1 93 ? -1.446 10.716 -3.854 1.00 86.75 93 CYS A N 1
ATOM 725 C CA . CYS A 1 93 ? -2.674 11.334 -3.332 1.00 86.75 93 CYS A CA 1
ATOM 726 C C . CYS A 1 93 ? -3.253 12.445 -4.224 1.00 86.75 93 CYS A C 1
ATOM 728 O O . CYS A 1 93 ? -4.318 12.976 -3.935 1.00 86.75 93 CYS A O 1
ATOM 730 N N . ARG A 1 94 ? -2.552 12.835 -5.300 1.00 88.62 94 ARG A N 1
ATOM 731 C CA . ARG A 1 94 ? -2.984 13.832 -6.305 1.00 88.62 94 ARG A CA 1
ATOM 732 C C . ARG A 1 94 ? -3.188 15.266 -5.811 1.00 88.62 94 ARG A C 1
ATOM 734 O O . ARG A 1 94 ? -3.565 16.110 -6.624 1.00 88.62 94 ARG A O 1
ATOM 741 N N . SER A 1 95 ? -2.883 15.553 -4.550 1.00 91.00 95 SER A N 1
ATOM 742 C CA . SER A 1 95 ? -2.943 16.893 -3.956 1.00 91.00 95 SER A CA 1
ATOM 743 C C . SER A 1 95 ? -1.743 17.757 -4.359 1.00 91.00 95 SER A C 1
ATOM 745 O O . SER A 1 95 ? -0.620 17.254 -4.479 1.00 91.00 95 SER A O 1
ATOM 747 N N . TRP A 1 96 ? -1.982 19.059 -4.509 1.00 95.81 96 TRP A N 1
ATOM 748 C CA . TRP A 1 96 ? -0.951 20.088 -4.660 1.00 95.81 96 TRP A CA 1
ATOM 749 C C . TRP A 1 96 ? -0.336 20.418 -3.301 1.00 95.81 96 TRP A C 1
ATOM 751 O O . TRP A 1 96 ? -1.056 20.647 -2.330 1.00 95.81 96 TRP A O 1
ATOM 761 N N . LYS A 1 97 ? 0.994 20.384 -3.207 1.00 95.56 97 LYS A N 1
ATOM 762 C CA . LYS A 1 97 ? 1.736 20.586 -1.958 1.00 95.56 97 LYS A CA 1
ATOM 763 C C . LYS A 1 97 ? 2.997 21.410 -2.196 1.00 95.56 97 LYS A C 1
ATOM 765 O O . LYS A 1 97 ? 3.577 21.360 -3.278 1.00 95.56 97 LYS A O 1
ATOM 770 N N . ALA A 1 98 ? 3.438 22.129 -1.168 1.00 96.44 98 ALA A N 1
ATOM 771 C CA . ALA A 1 98 ? 4.714 22.835 -1.198 1.00 96.44 98 ALA A CA 1
ATOM 772 C C . ALA A 1 98 ? 5.867 21.870 -1.518 1.00 96.44 98 ALA A C 1
ATOM 774 O O . ALA A 1 98 ? 5.832 20.706 -1.124 1.00 96.44 98 ALA A O 1
ATOM 775 N N . GLU A 1 99 ? 6.907 22.338 -2.204 1.00 94.88 99 GLU A N 1
ATOM 776 C CA . GLU A 1 99 ? 8.054 21.494 -2.566 1.00 94.88 99 GLU A CA 1
ATOM 777 C C . GLU A 1 99 ? 8.777 20.894 -1.346 1.00 94.88 99 GLU A C 1
ATOM 779 O O . GLU A 1 99 ? 9.269 19.767 -1.409 1.00 94.88 99 GLU A O 1
ATOM 784 N N . SER A 1 100 ? 8.749 21.586 -0.203 1.00 95.31 100 SER A N 1
ATOM 785 C CA . SER A 1 100 ? 9.277 21.112 1.086 1.00 95.31 100 SER A CA 1
ATOM 786 C C . SER A 1 100 ? 8.608 19.821 1.586 1.00 95.31 100 SER A C 1
ATOM 788 O O . SER A 1 100 ? 9.245 18.991 2.247 1.00 95.31 100 SER A O 1
ATOM 790 N N . GLU A 1 101 ? 7.353 19.581 1.194 1.00 96.19 101 GLU A N 1
ATOM 791 C CA . GLU A 1 101 ? 6.604 18.353 1.482 1.00 96.19 101 GLU A CA 1
ATOM 792 C C . GLU A 1 101 ? 7.106 17.151 0.671 1.00 96.19 101 GLU A C 1
ATOM 794 O O . GLU A 1 101 ? 6.611 16.032 0.840 1.00 96.19 101 GLU A O 1
ATOM 799 N N . PHE A 1 102 ? 8.089 17.343 -0.206 1.00 96.19 102 PHE A N 1
ATOM 800 C CA . PHE A 1 102 ? 8.723 16.300 -0.995 1.00 96.19 102 PHE A CA 1
ATOM 801 C C . PHE A 1 102 ? 10.170 16.096 -0.540 1.00 96.19 102 PHE A C 1
ATOM 803 O O . PHE A 1 102 ? 10.848 16.987 -0.028 1.00 96.19 102 PHE A O 1
ATOM 810 N N . GLN A 1 103 ? 10.642 14.859 -0.660 1.00 95.44 103 GLN A N 1
ATOM 811 C CA . GLN A 1 103 ? 12.036 14.526 -0.381 1.00 95.44 103 GLN A CA 1
ATOM 812 C C . GLN A 1 103 ? 12.865 14.725 -1.653 1.00 95.44 103 GLN A C 1
ATOM 814 O O . GLN A 1 103 ? 12.423 14.320 -2.728 1.00 95.44 103 GLN A O 1
ATOM 819 N N . ALA A 1 104 ? 14.070 15.280 -1.532 1.00 95.31 104 ALA A N 1
ATOM 820 C CA . ALA A 1 104 ? 14.995 15.395 -2.655 1.00 95.31 104 ALA A CA 1
ATOM 821 C C . ALA A 1 104 ? 15.363 14.016 -3.242 1.00 95.31 104 ALA A C 1
ATOM 823 O O . ALA A 1 104 ? 15.452 13.010 -2.528 1.00 95.31 104 ALA A O 1
ATOM 824 N N . THR A 1 105 ? 15.566 13.952 -4.556 1.00 94.06 105 THR A N 1
ATOM 825 C CA . THR A 1 105 ? 15.995 12.747 -5.270 1.00 94.06 105 THR A CA 1
ATOM 826 C C . THR A 1 105 ? 16.724 13.095 -6.563 1.00 94.06 105 THR A C 1
ATOM 828 O O . THR A 1 105 ? 16.364 14.037 -7.253 1.00 94.06 105 THR A O 1
ATOM 831 N N . ARG A 1 106 ? 17.696 12.264 -6.945 1.00 92.38 106 ARG A N 1
ATOM 832 C CA . ARG A 1 106 ? 18.403 12.369 -8.233 1.00 92.38 106 ARG A CA 1
ATOM 833 C C . ARG A 1 106 ? 17.682 11.693 -9.404 1.00 92.38 106 ARG A C 1
ATOM 835 O O . ARG A 1 106 ? 18.150 11.742 -10.531 1.00 92.38 106 ARG A O 1
ATOM 842 N N . ASN A 1 107 ? 16.575 11.002 -9.131 1.00 86.81 107 ASN A N 1
ATOM 843 C CA . ASN A 1 107 ? 15.895 10.149 -10.112 1.00 86.81 107 ASN A CA 1
ATOM 844 C C . ASN A 1 107 ? 14.791 10.884 -10.889 1.00 86.81 107 ASN A C 1
ATOM 846 O O . ASN A 1 107 ? 14.064 10.262 -11.663 1.00 86.81 107 ASN A O 1
ATOM 850 N N . CYS A 1 108 ? 14.591 12.175 -10.629 1.00 88.81 108 CYS A N 1
ATOM 851 C CA . CYS A 1 108 ? 13.544 12.986 -11.236 1.00 88.81 108 CYS A CA 1
ATOM 852 C C . CYS A 1 108 ? 14.147 14.297 -11.729 1.00 88.81 108 CYS A C 1
ATOM 854 O O . CYS A 1 108 ? 15.026 14.849 -11.072 1.00 88.81 108 CYS A O 1
ATOM 856 N N . ALA A 1 109 ? 13.661 14.779 -12.875 1.00 87.19 109 ALA A N 1
ATOM 857 C CA . ALA A 1 109 ? 14.200 15.965 -13.539 1.00 87.19 109 ALA A CA 1
ATOM 858 C C . ALA A 1 109 ? 14.129 17.228 -12.667 1.00 87.19 109 ALA A C 1
ATOM 860 O O . ALA A 1 109 ? 15.004 18.076 -12.753 1.00 87.19 109 ALA A O 1
ATOM 861 N N . ASP A 1 110 ? 13.123 17.330 -11.795 1.00 90.62 110 ASP A N 1
ATOM 862 C CA . ASP A 1 110 ? 12.940 18.461 -10.885 1.00 90.62 110 ASP A CA 1
ATOM 863 C C . ASP A 1 110 ? 13.570 18.246 -9.501 1.00 90.62 110 ASP A C 1
ATOM 865 O O . ASP A 1 110 ? 13.242 18.957 -8.558 1.00 90.62 110 ASP A O 1
ATOM 869 N N . GLY A 1 111 ? 14.422 17.229 -9.341 1.00 93.56 111 GLY A N 1
ATOM 870 C CA . GLY A 1 111 ? 15.150 16.983 -8.095 1.00 93.56 111 GLY A CA 1
ATOM 871 C C . GLY A 1 111 ? 14.284 16.541 -6.907 1.00 93.56 111 GLY A C 1
ATOM 872 O O . GLY A 1 111 ? 14.808 16.343 -5.811 1.00 93.56 111 GLY A O 1
ATOM 873 N N . LEU A 1 112 ? 12.973 16.351 -7.091 1.00 95.00 112 LEU A N 1
ATOM 874 C CA . LEU A 1 112 ? 12.018 16.055 -6.021 1.00 95.00 112 LEU A CA 1
ATOM 875 C C . LEU A 1 112 ? 11.300 14.729 -6.256 1.00 95.00 112 LEU A C 1
ATOM 877 O O . LEU A 1 112 ? 10.913 14.380 -7.372 1.00 95.00 112 LEU A O 1
ATOM 881 N N . ASN A 1 113 ? 11.075 13.980 -5.174 1.00 94.00 113 ASN A N 1
ATOM 882 C CA . ASN A 1 113 ? 10.327 12.732 -5.236 1.00 94.00 113 ASN A CA 1
ATOM 883 C C . ASN A 1 113 ? 8.937 12.985 -5.844 1.00 94.00 113 ASN A C 1
ATOM 885 O O . ASN A 1 113 ? 8.284 13.959 -5.478 1.00 94.00 113 ASN A O 1
ATOM 889 N N . PRO A 1 114 ? 8.423 12.112 -6.726 1.00 92.44 114 PRO A N 1
ATOM 890 C CA . PRO A 1 114 ? 7.085 12.284 -7.287 1.00 92.44 114 PRO A CA 1
ATOM 891 C C . PRO A 1 114 ? 5.973 12.103 -6.244 1.00 92.44 114 PRO A C 1
ATOM 893 O O . PRO A 1 114 ? 4.815 12.398 -6.527 1.00 92.44 114 PRO A O 1
ATOM 896 N N . ARG A 1 115 ? 6.292 11.596 -5.047 1.00 91.69 115 ARG A N 1
ATOM 897 C CA . ARG A 1 115 ? 5.351 11.384 -3.945 1.00 91.69 115 ARG A CA 1
ATOM 898 C C . ARG A 1 115 ? 5.746 12.222 -2.736 1.00 91.69 115 ARG A C 1
ATOM 900 O O . ARG A 1 115 ? 6.930 12.333 -2.419 1.00 91.69 115 ARG A O 1
ATOM 907 N N . CYS A 1 116 ? 4.753 12.785 -2.052 1.00 93.31 116 CYS A N 1
ATOM 908 C CA . CYS A 1 116 ? 4.983 13.580 -0.851 1.00 93.31 116 CYS A CA 1
ATOM 909 C C . CYS A 1 116 ? 5.470 12.707 0.320 1.00 93.31 116 CYS A C 1
ATOM 911 O O . CYS A 1 116 ? 5.296 11.480 0.341 1.00 93.31 116 CYS A O 1
ATOM 913 N N . ARG A 1 117 ? 6.071 13.350 1.324 1.00 93.50 117 ARG A N 1
ATOM 914 C CA . ARG A 1 117 ? 6.596 12.721 2.545 1.00 93.50 117 ARG A CA 1
ATOM 915 C C . ARG A 1 117 ? 5.519 11.943 3.302 1.00 93.50 117 ARG A C 1
ATOM 917 O O . ARG A 1 117 ? 5.809 10.849 3.780 1.00 93.50 117 ARG A O 1
ATOM 924 N N . ALA A 1 118 ? 4.291 12.462 3.360 1.00 89.00 118 ALA A N 1
ATOM 925 C CA . ALA A 1 118 ? 3.160 11.798 4.011 1.00 89.00 118 ALA A CA 1
ATOM 926 C C . ALA A 1 118 ? 2.827 10.451 3.347 1.00 89.00 118 ALA A C 1
ATOM 928 O O . ALA A 1 118 ? 2.879 9.415 4.009 1.00 89.00 118 ALA A O 1
ATOM 929 N N . CYS A 1 119 ? 2.623 10.427 2.022 1.00 88.31 119 CYS A N 1
ATOM 930 C CA . CYS A 1 119 ? 2.383 9.178 1.289 1.00 88.31 119 CYS A CA 1
ATOM 931 C C . CYS A 1 119 ? 3.544 8.189 1.452 1.00 88.31 119 CYS A C 1
ATOM 933 O O . CYS A 1 119 ? 3.330 7.000 1.657 1.00 88.31 119 CYS A O 1
ATOM 935 N N . LYS A 1 120 ? 4.791 8.677 1.422 1.00 90.19 120 LYS A N 1
ATOM 936 C CA . LYS A 1 120 ? 5.982 7.843 1.643 1.00 90.19 120 LYS A CA 1
ATOM 937 C C .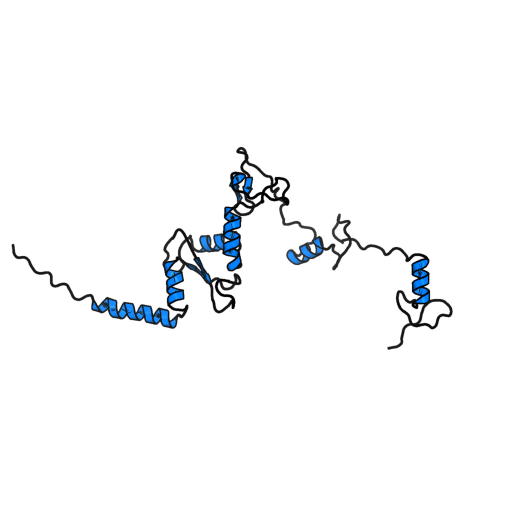 LYS A 1 120 ? 6.045 7.247 3.052 1.00 90.19 120 LYS A C 1
ATOM 939 O O . LYS A 1 120 ? 6.553 6.137 3.200 1.00 90.19 120 LYS A O 1
ATOM 944 N N . ARG A 1 121 ? 5.584 7.971 4.076 1.00 86.81 121 ARG A N 1
ATOM 945 C CA . ARG A 1 121 ? 5.502 7.479 5.458 1.00 86.81 121 ARG A CA 1
ATOM 946 C C . ARG A 1 121 ? 4.434 6.395 5.578 1.00 86.81 121 ARG A C 1
ATOM 948 O O . ARG A 1 121 ? 4.733 5.339 6.127 1.00 86.81 121 ARG A O 1
ATOM 955 N N . HIS A 1 122 ? 3.247 6.629 5.017 1.00 83.88 122 HIS A N 1
ATOM 956 C CA . HIS A 1 122 ? 2.160 5.647 5.022 1.00 83.88 122 HIS A CA 1
ATOM 957 C C . HIS A 1 122 ? 2.559 4.361 4.296 1.00 83.88 122 HIS A C 1
ATOM 959 O O . HIS A 1 122 ? 2.413 3.287 4.865 1.00 83.88 122 HIS A O 1
ATOM 965 N N . ASP A 1 123 ? 3.166 4.454 3.111 1.00 83.12 123 ASP A N 1
ATOM 966 C CA . ASP A 1 123 ? 3.655 3.288 2.363 1.00 83.12 123 ASP A CA 1
ATOM 967 C C . ASP A 1 123 ? 4.605 2.405 3.180 1.00 83.12 123 ASP A C 1
ATOM 969 O O . ASP A 1 123 ? 4.532 1.184 3.100 1.00 83.12 123 ASP A O 1
ATOM 973 N N . LYS A 1 124 ? 5.508 3.002 3.971 1.00 84.31 124 LYS A N 1
ATOM 974 C CA . LYS A 1 124 ? 6.428 2.225 4.816 1.00 84.31 124 LYS A CA 1
ATOM 975 C C . LYS A 1 124 ? 5.684 1.428 5.885 1.00 84.31 124 LYS A C 1
ATOM 977 O O . LYS A 1 124 ? 6.063 0.295 6.156 1.00 84.31 124 LYS A O 1
ATOM 982 N N . LEU A 1 125 ? 4.652 2.016 6.486 1.00 81.81 125 LEU A N 1
ATOM 983 C CA . LEU A 1 125 ? 3.835 1.354 7.501 1.00 81.81 125 LEU A CA 1
ATOM 984 C C . LEU A 1 125 ? 2.949 0.270 6.870 1.00 81.81 125 LEU A C 1
ATOM 986 O O . LEU A 1 125 ? 2.891 -0.853 7.364 1.00 81.81 125 LEU A O 1
ATOM 990 N N . LEU A 1 126 ? 2.329 0.585 5.733 1.00 88.12 126 LEU A N 1
ATOM 991 C CA . LEU A 1 126 ? 1.440 -0.306 4.988 1.00 88.12 126 LEU A CA 1
ATOM 992 C C . LEU A 1 126 ? 2.174 -1.460 4.292 1.00 88.12 126 LEU A C 1
ATOM 994 O O . LEU A 1 126 ? 1.578 -2.515 4.075 1.00 88.12 126 LEU A O 1
ATOM 998 N N . ALA A 1 127 ? 3.475 -1.314 4.024 1.00 86.56 127 ALA A N 1
ATOM 999 C CA . ALA A 1 127 ? 4.310 -2.378 3.472 1.00 86.56 127 ALA A CA 1
ATOM 1000 C C . ALA A 1 127 ? 4.338 -3.630 4.361 1.00 86.56 127 ALA A C 1
ATOM 1002 O O . ALA A 1 127 ? 4.404 -4.740 3.835 1.00 86.56 127 ALA A O 1
ATOM 1003 N N . ASN A 1 128 ? 4.225 -3.479 5.687 1.00 88.81 128 ASN A N 1
ATOM 1004 C CA . ASN A 1 128 ? 4.105 -4.625 6.593 1.00 88.81 128 ASN A CA 1
ATOM 1005 C C . ASN A 1 128 ? 2.826 -5.428 6.341 1.00 88.81 128 ASN A C 1
ATOM 1007 O O . ASN A 1 128 ? 2.802 -6.622 6.612 1.00 88.81 128 ASN A O 1
ATOM 1011 N N . PHE A 1 129 ? 1.792 -4.798 5.788 1.00 91.31 129 PHE A N 1
ATOM 1012 C CA . PHE A 1 129 ? 0.492 -5.408 5.532 1.00 91.31 129 PHE A CA 1
ATOM 1013 C C . PHE A 1 129 ? 0.278 -5.783 4.061 1.00 91.31 129 PHE A C 1
ATOM 1015 O O . PHE A 1 129 ? -0.822 -6.176 3.689 1.00 91.31 129 PHE A O 1
ATOM 1022 N N . GLY A 1 130 ? 1.293 -5.635 3.203 1.00 90.50 130 GLY A N 1
ATOM 1023 C CA . GLY A 1 130 ? 1.144 -5.879 1.766 1.00 90.50 130 GLY A CA 1
ATOM 1024 C C . GLY A 1 130 ? 0.182 -4.905 1.075 1.00 90.50 130 GLY A C 1
ATOM 1025 O O . GLY A 1 130 ? -0.381 -5.240 0.033 1.00 90.50 130 GLY A O 1
ATOM 1026 N N . LEU A 1 131 ? -0.017 -3.712 1.649 1.00 90.12 131 LEU A N 1
ATOM 1027 C CA . LEU A 1 131 ? -0.913 -2.683 1.130 1.00 90.12 131 LEU A CA 1
ATOM 1028 C C . LEU A 1 131 ? -0.147 -1.496 0.538 1.00 90.12 131 LEU A C 1
ATOM 1030 O O . LEU A 1 131 ? 0.896 -1.077 1.033 1.00 90.12 131 LEU A O 1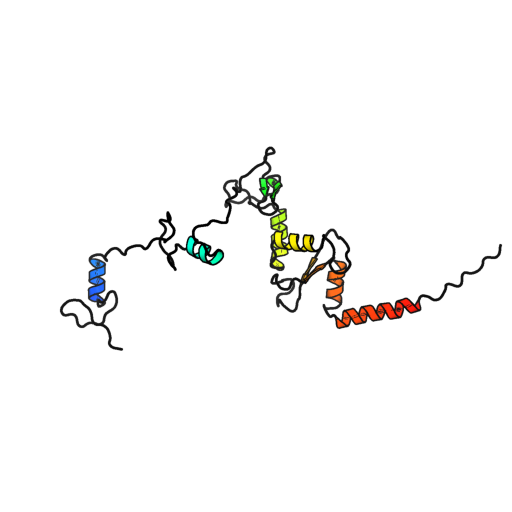
ATOM 1034 N N . THR A 1 132 ? -0.733 -0.903 -0.497 1.00 85.81 132 THR A N 1
ATOM 1035 C CA . THR A 1 132 ? -0.448 0.465 -0.949 1.00 85.81 132 THR A CA 1
ATOM 1036 C C . THR A 1 132 ? -1.372 1.453 -0.236 1.00 85.81 132 THR A C 1
ATOM 1038 O O . THR A 1 132 ? -2.472 1.075 0.178 1.00 85.81 132 THR A O 1
ATOM 1041 N N . LEU A 1 133 ? -0.984 2.731 -0.151 1.00 84.50 133 LEU A N 1
ATOM 1042 C CA . LEU A 1 133 ? -1.848 3.783 0.404 1.00 84.50 133 LEU A CA 1
ATOM 1043 C C . LEU A 1 133 ? -3.248 3.779 -0.223 1.00 84.50 133 LEU A C 1
ATOM 1045 O O . LEU A 1 133 ? -4.244 3.762 0.491 1.00 84.50 133 LEU A O 1
ATOM 1049 N N . ARG A 1 134 ? -3.330 3.685 -1.552 1.00 83.50 134 ARG A N 1
ATOM 1050 C CA . ARG A 1 134 ? -4.611 3.650 -2.266 1.00 83.50 134 ARG A CA 1
ATOM 1051 C C . ARG A 1 134 ? -5.475 2.438 -1.901 1.00 83.50 134 ARG A C 1
ATOM 1053 O O . ARG A 1 134 ? -6.699 2.526 -1.928 1.00 83.50 134 ARG A O 1
ATOM 1060 N N . GLN A 1 135 ? -4.870 1.284 -1.618 1.00 88.81 135 GLN A N 1
ATOM 1061 C CA . GLN A 1 135 ? -5.625 0.116 -1.151 1.00 88.81 135 GLN A CA 1
ATOM 1062 C C . GLN A 1 135 ? -6.150 0.335 0.268 1.00 88.81 135 GLN A C 1
ATOM 1064 O O . GLN A 1 135 ? -7.301 0.008 0.528 1.00 88.81 135 GLN A O 1
ATOM 1069 N N . TYR A 1 136 ? -5.347 0.930 1.150 1.00 91.19 136 TYR A N 1
ATOM 1070 C CA . TYR A 1 136 ? -5.791 1.294 2.494 1.00 91.19 136 TYR A CA 1
ATOM 1071 C C . TYR A 1 136 ? -6.941 2.312 2.465 1.00 91.19 136 TYR A C 1
ATOM 1073 O O . TYR A 1 136 ? -7.972 2.082 3.082 1.00 91.19 136 TYR A O 1
ATOM 1081 N N . GLU A 1 137 ? -6.826 3.383 1.676 1.00 87.69 137 GLU A N 1
ATOM 1082 C CA . GLU A 1 137 ? -7.891 4.385 1.507 1.00 87.69 137 GLU A CA 1
ATOM 1083 C C . GLU A 1 137 ? -9.200 3.764 0.997 1.00 87.69 137 GLU A C 1
ATOM 1085 O O . GLU A 1 137 ? -10.281 4.175 1.407 1.00 87.69 137 GLU A O 1
ATOM 1090 N N . ARG A 1 138 ? -9.124 2.735 0.142 1.00 91.00 138 ARG A N 1
ATOM 1091 C CA . ARG A 1 138 ? -10.308 1.977 -0.291 1.00 91.00 138 ARG A CA 1
ATOM 1092 C C . ARG A 1 138 ? -10.947 1.183 0.843 1.00 91.00 138 ARG A C 1
ATOM 1094 O O . ARG A 1 138 ? -12.167 1.103 0.867 1.00 91.00 138 ARG A O 1
ATOM 1101 N N . LEU A 1 139 ? -10.156 0.608 1.751 1.00 93.31 139 LEU A N 1
ATOM 1102 C CA . LEU A 1 139 ? -10.682 -0.077 2.937 1.00 93.31 139 LEU A CA 1
ATOM 1103 C C . LEU A 1 139 ? -11.384 0.918 3.868 1.00 93.31 139 LEU A C 1
ATOM 1105 O O . LEU A 1 139 ? -12.503 0.658 4.294 1.00 93.31 139 LEU A O 1
ATOM 1109 N N . VAL A 1 140 ? -10.764 2.080 4.108 1.00 93.06 140 VAL A N 1
ATOM 1110 C CA . VAL A 1 140 ? -11.363 3.171 4.896 1.00 93.06 140 VAL A CA 1
ATOM 1111 C C . VAL A 1 140 ? -12.684 3.614 4.272 1.00 93.06 140 VAL A C 1
ATOM 1113 O O . VAL A 1 140 ? -13.704 3.635 4.953 1.00 93.06 140 VAL A O 1
ATOM 1116 N N . ALA A 1 141 ? -12.688 3.908 2.969 1.00 91.69 141 ALA A N 1
ATOM 1117 C CA . ALA A 1 141 ? -13.882 4.359 2.260 1.00 91.69 141 ALA A CA 1
ATOM 1118 C C . ALA A 1 141 ? -14.992 3.298 2.243 1.00 91.69 141 ALA A C 1
ATOM 1120 O O . ALA A 1 141 ? -16.155 3.631 2.446 1.00 91.69 141 ALA A O 1
ATOM 1121 N N . ALA A 1 142 ? -14.646 2.021 2.045 1.00 93.56 142 ALA A N 1
ATOM 1122 C CA . ALA A 1 142 ? -15.609 0.921 2.081 1.00 93.56 142 ALA A CA 1
ATOM 1123 C C . ALA A 1 142 ? -16.257 0.739 3.465 1.00 93.56 142 ALA A C 1
ATOM 1125 O O . ALA A 1 142 ? -17.372 0.235 3.546 1.00 93.56 142 ALA A O 1
ATOM 1126 N N . GLN A 1 143 ? -15.573 1.157 4.533 1.00 96.69 143 GLN A N 1
ATOM 1127 C CA . GLN A 1 143 ? -16.082 1.145 5.906 1.00 96.69 143 GLN A CA 1
ATOM 1128 C C . GLN A 1 143 ? -16.673 2.484 6.362 1.00 96.69 143 GLN A C 1
ATOM 1130 O O . GLN A 1 143 ? -17.011 2.624 7.532 1.00 96.69 143 GLN A O 1
ATOM 1135 N N . GLY A 1 144 ? -16.749 3.488 5.484 1.00 93.81 144 GLY A N 1
ATOM 1136 C CA . GLY A 1 144 ? -17.212 4.825 5.860 1.00 93.81 144 GLY A CA 1
ATOM 1137 C C . GLY A 1 144 ? -16.334 5.520 6.907 1.00 93.81 144 GLY A C 1
ATOM 1138 O O . GLY A 1 144 ? -16.809 6.411 7.589 1.00 93.81 144 GLY A O 1
ATOM 1139 N N . GLY A 1 145 ? -15.070 5.112 7.064 1.00 93.44 145 GLY A N 1
ATOM 1140 C CA . GLY A 1 145 ? -14.198 5.634 8.122 1.00 93.44 145 GLY A CA 1
ATOM 1141 C C . GLY A 1 145 ? -14.452 5.054 9.518 1.00 93.44 145 GLY A C 1
ATOM 1142 O O . GLY A 1 145 ? -13.792 5.474 10.464 1.00 93.44 145 GLY A O 1
ATOM 1143 N N . ALA A 1 146 ? -15.334 4.060 9.650 1.00 96.00 146 ALA A N 1
ATOM 1144 C CA . ALA A 1 146 ? -15.709 3.481 10.933 1.00 96.00 146 ALA A CA 1
ATOM 1145 C C . ALA A 1 146 ? -14.999 2.152 11.244 1.00 96.00 146 ALA A C 1
ATOM 1147 O O . ALA A 1 146 ? -14.575 1.397 10.361 1.00 96.00 146 ALA A O 1
ATOM 1148 N N . CYS A 1 147 ? -14.904 1.838 12.534 1.00 97.44 147 CYS A N 1
ATOM 1149 C CA . CYS A 1 147 ? -14.486 0.541 13.047 1.00 97.44 147 CYS A CA 1
ATOM 1150 C C . CYS A 1 147 ? -15.488 -0.538 12.634 1.00 97.44 147 CYS A C 1
ATOM 1152 O O . CYS A 1 147 ? -16.678 -0.426 12.915 1.00 97.44 147 CYS A O 1
ATOM 1154 N N . ALA A 1 148 ? -15.004 -1.639 12.063 1.00 97.88 148 ALA A N 1
ATOM 1155 C CA . ALA A 1 148 ? -15.893 -2.681 11.557 1.00 97.88 148 ALA A CA 1
ATOM 1156 C C . ALA A 1 148 ? -16.625 -3.499 12.642 1.00 97.88 148 ALA A C 1
ATOM 1158 O O . ALA A 1 148 ? -17.529 -4.265 12.322 1.00 97.88 148 ALA A O 1
ATOM 1159 N N . ILE A 1 149 ? -16.229 -3.358 13.913 1.00 97.38 149 ILE A N 1
ATOM 1160 C CA . ILE A 1 149 ? -16.852 -4.059 15.048 1.00 97.38 149 ILE A CA 1
ATOM 1161 C C . ILE A 1 149 ? -17.814 -3.150 15.807 1.00 97.38 149 ILE A C 1
ATOM 1163 O O . ILE A 1 149 ? -18.968 -3.519 15.988 1.00 97.38 149 ILE A O 1
ATOM 1167 N N . CYS A 1 150 ? -17.345 -1.995 16.291 1.00 96.88 150 CYS A N 1
ATOM 1168 C CA . CYS A 1 150 ? -18.168 -1.113 17.125 1.00 96.88 150 CYS A CA 1
ATOM 1169 C C . CYS A 1 150 ? -18.885 -0.005 16.348 1.00 96.88 150 CYS A C 1
ATOM 1171 O O . CYS A 1 150 ? -19.810 0.584 16.891 1.00 96.88 150 CYS A O 1
ATOM 1173 N N . GLY A 1 151 ? -18.481 0.283 15.107 1.00 96.00 151 GLY A N 1
ATOM 1174 C CA . GLY A 1 151 ? -19.053 1.372 14.313 1.00 96.00 151 GLY A CA 1
ATOM 1175 C C . GLY A 1 151 ? -18.542 2.772 14.666 1.00 96.00 151 GLY A C 1
ATOM 1176 O O . GLY A 1 151 ? -18.916 3.717 13.985 1.00 96.00 151 GLY A O 1
ATOM 1177 N N . ASP A 1 152 ? -17.676 2.924 15.673 1.00 94.62 152 ASP A N 1
ATOM 1178 C CA . ASP A 1 152 ? -17.091 4.230 16.008 1.00 94.62 152 ASP A CA 1
ATOM 1179 C C . ASP A 1 152 ? -16.194 4.750 14.877 1.00 94.62 152 ASP A C 1
ATOM 1181 O O . ASP A 1 152 ? -15.531 3.962 14.198 1.00 94.62 152 ASP A O 1
ATOM 1185 N N . GLU A 1 153 ? -16.095 6.074 14.744 1.00 94.69 153 GLU A N 1
ATOM 1186 C CA . GLU A 1 153 ? -15.259 6.781 13.762 1.00 94.69 153 GLU A CA 1
ATOM 1187 C C . GLU A 1 153 ? -14.010 7.392 14.435 1.00 94.69 153 GLU A C 1
ATOM 1189 O O . GLU A 1 153 ? -13.955 8.598 14.678 1.00 94.69 153 GLU A O 1
ATOM 1194 N N . PRO A 1 154 ? -13.000 6.587 14.822 1.00 89.94 154 PRO A N 1
ATOM 1195 C CA . PRO A 1 154 ? -11.788 7.115 15.435 1.00 89.94 154 PRO A CA 1
ATOM 1196 C C . PRO A 1 154 ? -10.894 7.812 14.402 1.00 89.94 154 PRO A C 1
ATOM 1198 O O . PRO A 1 154 ? -10.846 7.422 13.236 1.00 89.94 154 PRO A O 1
ATOM 1201 N N . ASP A 1 155 ? -10.042 8.727 14.870 1.00 83.56 155 ASP A N 1
ATOM 1202 C CA . ASP A 1 155 ? -9.004 9.353 14.034 1.00 83.56 155 ASP A CA 1
ATOM 1203 C C . ASP A 1 155 ? -8.025 8.332 13.421 1.00 83.56 155 ASP A C 1
ATOM 1205 O O . ASP A 1 155 ? -7.412 8.577 12.378 1.00 83.56 155 ASP A O 1
ATOM 1209 N N . VAL A 1 156 ? -7.839 7.183 14.086 1.00 86.44 156 VAL A N 1
ATOM 1210 C CA . VAL A 1 156 ? -6.905 6.132 13.673 1.00 86.44 156 VAL A CA 1
ATOM 1211 C C . VAL A 1 156 ? -7.593 4.773 13.629 1.00 86.44 156 VAL A C 1
ATOM 1213 O O . VAL A 1 156 ? -8.096 4.262 14.632 1.00 86.44 156 VAL A O 1
ATOM 1216 N N . LEU A 1 157 ? -7.512 4.152 12.455 1.00 93.56 157 LEU A N 1
ATOM 1217 C CA . LEU A 1 157 ? -7.928 2.783 12.200 1.00 93.56 157 LEU A CA 1
ATOM 1218 C C . LEU A 1 157 ? -6.711 1.866 12.019 1.00 93.56 157 LEU A C 1
ATOM 1220 O O . LEU A 1 157 ? -5.720 2.212 11.374 1.00 93.56 157 LEU A O 1
ATOM 1224 N N . HIS A 1 158 ? -6.801 0.666 12.582 1.00 93.44 158 HIS A N 1
ATOM 1225 C CA . HIS A 1 158 ? -5.783 -0.374 12.525 1.00 93.44 158 HIS A CA 1
ATOM 1226 C C . HIS A 1 158 ? -6.190 -1.475 11.546 1.00 93.44 158 HIS A C 1
ATOM 1228 O O . HIS A 1 158 ? -7.354 -1.859 11.485 1.00 93.44 158 HIS A O 1
ATOM 1234 N N . VAL A 1 159 ? -5.222 -2.004 10.796 1.00 94.62 159 VAL A N 1
ATOM 1235 C CA . VAL A 1 159 ? -5.439 -3.113 9.856 1.00 94.62 159 VAL A CA 1
ATOM 1236 C C . VAL A 1 159 ? -5.484 -4.439 10.621 1.00 94.62 159 VAL A C 1
ATOM 1238 O O . VAL A 1 159 ? -4.434 -4.950 11.024 1.00 94.62 159 VAL A O 1
ATOM 1241 N N . ASP A 1 160 ? -6.679 -5.010 10.791 1.00 94.88 160 ASP A N 1
ATOM 1242 C CA . ASP A 1 160 ? -6.842 -6.363 11.334 1.00 94.88 160 ASP A CA 1
ATOM 1243 C C . ASP A 1 160 ? -6.536 -7.414 10.265 1.00 94.88 160 ASP A C 1
ATOM 1245 O O . ASP A 1 160 ? -6.882 -7.266 9.086 1.00 94.88 160 ASP A O 1
ATOM 1249 N N . HIS A 1 161 ? -5.862 -8.489 10.666 1.00 93.12 161 HIS A N 1
ATOM 1250 C CA . HIS A 1 161 ? -5.477 -9.557 9.755 1.00 93.12 161 HIS A CA 1
ATOM 1251 C C . HIS A 1 161 ? -5.384 -10.908 10.458 1.00 93.12 161 HIS A C 1
ATOM 1253 O O . HIS A 1 161 ? -5.086 -11.008 11.642 1.00 93.12 161 HIS A O 1
ATOM 1259 N N . ASP A 1 162 ? -5.601 -11.977 9.696 1.00 91.00 162 ASP A N 1
ATOM 1260 C CA . ASP A 1 162 ? -5.520 -13.331 10.224 1.00 91.00 162 ASP A CA 1
ATOM 1261 C C . ASP A 1 162 ? -4.063 -13.769 10.435 1.00 91.00 162 ASP A C 1
ATOM 1263 O O . ASP A 1 162 ? -3.323 -14.049 9.482 1.00 91.00 162 ASP A O 1
ATOM 1267 N N . HIS A 1 163 ? -3.675 -13.875 11.706 1.00 86.75 163 HIS A N 1
ATOM 1268 C CA . HIS A 1 163 ? -2.358 -14.336 12.142 1.00 86.75 163 HIS A CA 1
ATOM 1269 C C . HIS A 1 163 ? -2.072 -15.812 11.811 1.00 86.75 163 HIS A C 1
ATOM 1271 O O . HIS A 1 163 ? -0.920 -16.231 11.872 1.00 86.75 163 HIS A O 1
ATOM 1277 N N . ARG A 1 164 ? -3.077 -16.605 11.411 1.00 88.12 164 ARG A N 1
ATOM 1278 C CA . ARG A 1 164 ? -2.880 -17.996 10.956 1.00 88.12 164 ARG A CA 1
ATOM 1279 C C . ARG A 1 164 ? -2.330 -18.080 9.532 1.00 88.12 164 ARG A C 1
ATOM 1281 O O . ARG A 1 164 ? -1.811 -19.119 9.140 1.00 88.12 164 ARG A O 1
ATOM 1288 N N . CYS A 1 165 ? -2.453 -17.009 8.743 1.00 88.62 165 CYS A N 1
ATOM 1289 C CA . CYS A 1 165 ? -2.046 -17.010 7.337 1.00 88.62 165 CYS A CA 1
ATOM 1290 C C . CYS A 1 165 ? -0.545 -16.754 7.146 1.00 88.62 165 CYS A C 1
ATOM 1292 O O . CYS A 1 165 ? 0.083 -17.379 6.293 1.00 88.62 165 CYS A O 1
ATOM 1294 N N . CYS A 1 166 ? 0.030 -15.813 7.900 1.00 86.69 166 CYS A N 1
ATOM 1295 C CA . CYS A 1 166 ? 1.419 -15.393 7.729 1.00 86.69 166 CYS A CA 1
ATOM 1296 C C . CYS A 1 166 ? 2.260 -15.809 8.945 1.00 86.69 166 CYS A C 1
ATOM 1298 O O . CYS A 1 166 ? 1.915 -15.436 10.062 1.00 86.69 166 CYS A O 1
ATOM 1300 N N . PRO A 1 167 ? 3.395 -16.510 8.759 1.00 80.94 167 PRO A N 1
ATOM 1301 C CA . PRO A 1 167 ? 4.229 -16.968 9.877 1.00 80.94 167 PRO A CA 1
ATOM 1302 C C . PRO A 1 167 ? 5.008 -15.827 10.553 1.00 80.94 167 PRO A C 1
ATOM 1304 O O . PRO A 1 167 ? 5.448 -15.953 11.695 1.00 80.94 167 PRO A O 1
ATOM 1307 N N . THR A 1 168 ? 5.199 -14.702 9.857 1.00 83.81 168 THR A N 1
ATOM 1308 C CA . THR A 1 168 ? 5.941 -13.553 10.386 1.00 83.81 168 THR A CA 1
ATOM 1309 C C . THR A 1 168 ? 5.037 -12.682 11.251 1.00 83.81 168 THR A C 1
ATOM 1311 O O . THR A 1 168 ? 4.107 -12.059 10.741 1.00 83.81 168 THR A O 1
ATOM 1314 N N . LYS A 1 169 ? 5.357 -12.568 12.545 1.00 80.75 169 LYS A N 1
ATOM 1315 C CA . LYS A 1 169 ? 4.638 -11.677 13.469 1.00 80.75 169 LYS A CA 1
ATOM 1316 C C . LYS A 1 169 ? 4.653 -10.224 12.983 1.00 80.75 169 LYS A C 1
ATOM 1318 O O . LYS A 1 169 ? 5.694 -9.706 12.578 1.00 80.75 169 LYS A O 1
ATOM 1323 N N . GLY A 1 170 ? 3.495 -9.568 13.064 1.00 78.94 170 GLY A N 1
ATOM 1324 C CA . GLY A 1 170 ? 3.327 -8.157 12.704 1.00 78.94 170 GLY A CA 1
ATOM 1325 C C . GLY A 1 170 ? 3.369 -7.870 11.201 1.00 78.94 170 GLY A C 1
ATOM 1326 O O . GLY A 1 170 ? 3.520 -6.710 10.818 1.00 78.94 170 GLY A O 1
ATOM 1327 N N . LYS A 1 171 ? 3.267 -8.902 10.350 1.00 88.88 171 LYS A N 1
ATOM 1328 C CA . LYS A 1 171 ? 3.179 -8.750 8.896 1.00 88.88 171 LYS A CA 1
ATOM 1329 C C . LYS A 1 171 ? 2.008 -9.535 8.317 1.00 88.88 171 LYS A C 1
ATOM 1331 O O . LYS A 1 171 ? 1.653 -10.603 8.803 1.00 88.88 171 LYS A O 1
ATOM 1336 N N . SER A 1 172 ? 1.478 -9.030 7.210 1.00 89.94 172 SER A N 1
ATOM 1337 C CA . SER A 1 172 ? 0.408 -9.640 6.427 1.00 89.94 172 SER A CA 1
ATOM 1338 C C . SER A 1 172 ? 0.781 -9.681 4.944 1.00 89.94 172 SER A C 1
ATOM 1340 O O . SER A 1 172 ? 1.507 -8.827 4.435 1.00 89.94 172 SER A O 1
ATOM 1342 N N . CYS A 1 173 ? 0.268 -10.687 4.234 1.00 90.25 173 CYS A N 1
ATOM 1343 C CA . CYS A 1 173 ? 0.414 -10.835 2.786 1.00 90.25 173 CYS A CA 1
ATOM 1344 C C . CYS A 1 173 ? -0.562 -9.952 1.986 1.00 90.25 173 CYS A C 1
ATOM 1346 O O . CYS A 1 173 ? -0.609 -10.047 0.759 1.00 90.25 173 CYS A O 1
ATOM 1348 N N . GLY A 1 174 ? -1.396 -9.159 2.664 1.00 89.81 174 GLY A N 1
ATOM 1349 C CA . GLY A 1 174 ? -2.462 -8.350 2.072 1.00 89.81 174 GLY A CA 1
ATOM 1350 C C . GLY A 1 174 ? -3.745 -9.128 1.774 1.00 89.81 174 GLY A C 1
ATOM 1351 O O . GLY A 1 174 ? -4.817 -8.535 1.736 1.00 89.81 174 GLY A O 1
ATOM 1352 N N . LYS A 1 175 ? -3.672 -10.457 1.617 1.00 90.94 175 LYS A N 1
ATOM 1353 C CA . LYS A 1 175 ? -4.846 -11.318 1.370 1.00 90.94 175 LYS A CA 1
ATOM 1354 C C . LYS A 1 175 ? -5.569 -11.739 2.647 1.00 90.94 175 LYS A C 1
ATOM 1356 O O . LYS A 1 175 ? -6.747 -12.054 2.589 1.00 90.94 175 LYS A O 1
ATOM 1361 N N . CYS A 1 176 ? -4.867 -11.772 3.779 1.00 93.00 176 CYS A N 1
ATOM 1362 C CA . CYS A 1 176 ? -5.441 -12.147 5.071 1.00 93.00 176 CYS A CA 1
ATOM 1363 C C . CYS A 1 176 ? -5.970 -10.957 5.875 1.00 93.00 176 CYS A C 1
ATOM 1365 O O . CYS A 1 176 ? -6.279 -11.113 7.053 1.00 93.00 176 CYS A O 1
ATOM 1367 N N . ILE A 1 177 ? -6.040 -9.772 5.266 1.00 94.88 177 ILE A N 1
ATOM 1368 C CA . ILE A 1 177 ? -6.655 -8.602 5.889 1.00 94.88 177 ILE A CA 1
ATOM 1369 C C . ILE A 1 177 ? -8.143 -8.879 6.042 1.0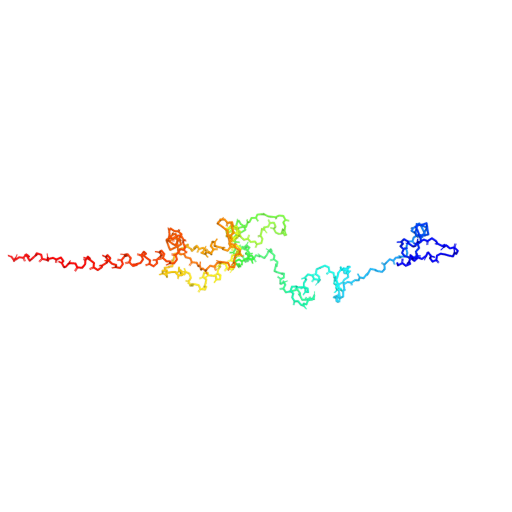0 94.88 177 ILE A C 1
ATOM 1371 O O . ILE A 1 177 ? -8.796 -9.260 5.071 1.00 94.88 177 ILE A O 1
ATOM 1375 N N . ARG A 1 178 ? -8.656 -8.696 7.260 1.00 95.44 178 ARG A N 1
ATOM 1376 C CA . ARG A 1 178 ? -10.084 -8.822 7.537 1.00 95.44 178 ARG A CA 1
ATOM 1377 C C . ARG A 1 178 ? -10.745 -7.480 7.255 1.00 95.44 178 ARG A C 1
ATOM 1379 O O . ARG A 1 178 ? -11.307 -7.291 6.182 1.00 95.44 178 ARG A O 1
ATOM 1386 N N . GLN A 1 179 ? -10.616 -6.539 8.184 1.00 96.38 179 GLN A N 1
ATOM 1387 C CA . GLN A 1 179 ? -11.206 -5.202 8.128 1.00 96.38 179 GLN A CA 1
ATOM 1388 C C . GLN A 1 179 ? -10.361 -4.218 8.951 1.00 96.38 179 GLN A C 1
ATOM 1390 O O . GLN A 1 179 ? -9.349 -4.584 9.549 1.00 96.38 179 GLN A O 1
ATOM 1395 N N . LEU A 1 180 ? -10.752 -2.949 8.958 1.00 97.44 180 LEU A N 1
ATOM 1396 C CA . LEU A 1 180 ? -10.151 -1.924 9.793 1.00 97.44 180 LEU A CA 1
ATOM 1397 C C . LEU A 1 180 ? -10.897 -1.800 11.122 1.00 97.44 180 LEU A C 1
ATOM 1399 O O . LEU A 1 180 ? -12.125 -1.711 11.148 1.00 97.44 180 LEU A O 1
ATOM 1403 N N . LEU A 1 181 ? -10.151 -1.760 12.221 1.00 97.44 181 LEU A N 1
ATOM 1404 C CA . LEU A 1 181 ? -10.684 -1.718 13.580 1.00 97.44 181 LEU A CA 1
ATOM 1405 C C . LEU A 1 181 ? -10.126 -0.518 14.348 1.00 97.44 181 LEU A C 1
ATOM 1407 O O . LEU A 1 181 ? -8.995 -0.095 14.113 1.00 97.44 181 LEU A O 1
ATOM 1411 N N . CYS A 1 182 ? -10.878 0.003 15.317 1.00 96.56 182 CYS A N 1
ATOM 1412 C CA . CYS A 1 182 ? -10.327 0.951 16.284 1.00 96.56 182 CYS A CA 1
ATOM 1413 C C . CYS A 1 182 ? -9.295 0.258 17.195 1.00 96.56 182 CYS A C 1
ATOM 1415 O O . CYS A 1 182 ? -9.270 -0.972 17.326 1.00 96.56 182 CYS A O 1
ATOM 1417 N N . THR A 1 183 ? -8.462 1.048 17.875 1.00 95.88 183 THR A N 1
ATOM 1418 C CA . THR A 1 183 ? -7.422 0.550 18.793 1.00 95.88 183 THR A CA 1
ATOM 1419 C C . THR A 1 183 ? -7.975 -0.407 19.850 1.00 95.88 183 THR A C 1
ATOM 1421 O O . THR A 1 183 ? -7.347 -1.424 20.154 1.00 95.88 183 THR A O 1
ATOM 1424 N N . TRP A 1 184 ? -9.158 -0.108 20.393 1.00 97.19 184 TRP A N 1
ATOM 1425 C CA . TRP A 1 184 ? -9.781 -0.884 21.464 1.00 97.19 184 TRP A CA 1
ATOM 1426 C C . TRP A 1 184 ? -10.283 -2.240 20.979 1.00 97.19 184 TRP A C 1
ATOM 1428 O O . TRP A 1 184 ? -9.902 -3.259 21.552 1.00 97.19 184 TRP A O 1
ATOM 1438 N N . CYS A 1 185 ? -11.064 -2.273 19.897 1.00 97.38 185 CYS A N 1
ATOM 1439 C CA . CYS A 1 185 ? -11.565 -3.522 19.325 1.00 97.38 185 CYS A CA 1
ATOM 1440 C C . CYS A 1 185 ? -10.422 -4.428 18.854 1.00 97.38 185 CYS A C 1
ATOM 1442 O O . CYS A 1 185 ? -10.411 -5.615 19.177 1.00 97.38 185 CYS A O 1
ATOM 1444 N N . ASN A 1 186 ? -9.425 -3.865 18.163 1.00 96.31 186 ASN A N 1
ATOM 1445 C CA . ASN A 1 186 ? -8.263 -4.619 17.692 1.00 96.31 186 ASN A CA 1
ATOM 1446 C C . ASN A 1 186 ? -7.490 -5.259 18.859 1.00 96.31 186 ASN A C 1
ATOM 1448 O O . ASN A 1 186 ? -7.144 -6.439 18.839 1.00 96.31 186 ASN A O 1
ATOM 1452 N N . ARG A 1 187 ? -7.249 -4.484 19.923 1.00 95.12 187 ARG A N 1
ATOM 1453 C CA . ARG A 1 187 ? -6.543 -4.973 21.110 1.00 95.12 187 ARG A CA 1
ATOM 1454 C C . ARG A 1 187 ? -7.368 -5.995 21.892 1.00 95.12 187 ARG A C 1
ATOM 1456 O O . ARG A 1 187 ? -6.790 -6.963 22.377 1.00 95.12 187 ARG A O 1
ATOM 1463 N N . ALA A 1 188 ? -8.682 -5.808 21.997 1.00 95.94 188 ALA A N 1
ATOM 1464 C CA . ALA A 1 188 ? -9.575 -6.737 22.684 1.00 95.94 188 ALA A CA 1
ATOM 1465 C C . ALA A 1 188 ? -9.571 -8.126 22.026 1.00 95.94 188 ALA A C 1
ATOM 1467 O O . ALA A 1 188 ? -9.424 -9.127 22.727 1.00 95.94 188 ALA A O 1
ATOM 1468 N N . ILE A 1 189 ? -9.640 -8.191 20.690 1.00 94.69 189 ILE A N 1
ATOM 1469 C CA . ILE A 1 189 ? -9.526 -9.459 19.951 1.00 94.69 189 ILE A CA 1
ATOM 1470 C C . ILE A 1 189 ? -8.179 -10.131 20.231 1.00 94.69 189 ILE A C 1
ATOM 1472 O O . ILE A 1 189 ? -8.146 -11.311 20.579 1.00 94.69 189 ILE A O 1
ATOM 1476 N N . GLY A 1 190 ? -7.076 -9.380 20.153 1.00 92.44 190 GLY A N 1
ATOM 1477 C CA . GLY A 1 190 ? -5.745 -9.922 20.436 1.00 92.44 190 GLY A CA 1
ATOM 1478 C C . GLY A 1 190 ? -5.585 -10.412 21.882 1.00 92.44 190 GLY A C 1
ATOM 1479 O O . GLY A 1 190 ? -4.980 -11.456 22.123 1.00 92.44 190 GLY A O 1
ATOM 1480 N N . MET A 1 191 ? -6.166 -9.707 22.859 1.00 94.75 191 MET A N 1
ATOM 1481 C CA . MET A 1 191 ? -6.182 -10.118 24.272 1.00 94.75 191 MET A CA 1
ATOM 1482 C C . MET A 1 191 ? -6.963 -11.415 24.498 1.00 94.75 191 MET A C 1
ATOM 1484 O O . MET A 1 191 ? -6.595 -12.212 25.359 1.00 94.75 191 MET A O 1
ATOM 1488 N N . LEU A 1 192 ? -7.997 -11.649 23.690 1.00 95.94 192 LEU A N 1
ATOM 1489 C CA . LEU A 1 192 ? -8.772 -12.889 23.660 1.00 95.94 192 LEU A CA 1
ATOM 1490 C C . LEU A 1 192 ? -8.254 -13.871 22.593 1.00 95.94 192 LEU A C 1
ATOM 1492 O O . LEU A 1 192 ? -8.963 -14.794 22.197 1.00 95.94 192 LEU A O 1
ATOM 1496 N N . LYS A 1 193 ? -6.991 -13.703 22.172 1.00 92.62 193 LYS A N 1
ATOM 1497 C CA . LYS A 1 193 ? -6.218 -14.623 21.323 1.00 92.62 193 LYS A CA 1
ATOM 1498 C C . LYS A 1 193 ? -6.855 -14.939 19.970 1.00 92.62 193 LYS A C 1
ATOM 1500 O O . LYS A 1 193 ? -6.652 -16.037 19.457 1.00 92.62 193 LYS A O 1
ATOM 1505 N N . ASP A 1 194 ? -7.623 -14.006 19.410 1.00 92.38 194 ASP A N 1
ATOM 1506 C CA . ASP A 1 194 ? -8.344 -14.222 18.152 1.00 92.38 194 ASP A CA 1
ATOM 1507 C C . ASP A 1 194 ? -9.282 -15.455 18.187 1.00 92.38 194 ASP A C 1
ATOM 1509 O O . ASP A 1 194 ? -9.596 -16.017 17.138 1.00 92.38 194 ASP A O 1
ATOM 1513 N N . ASP A 1 195 ? -9.727 -15.899 19.374 1.00 94.62 195 ASP A N 1
ATOM 1514 C CA . ASP A 1 195 ? -10.527 -17.117 19.547 1.00 94.62 195 ASP A CA 1
ATOM 1515 C C . ASP A 1 195 ? -12.033 -16.796 19.661 1.00 94.62 195 ASP A C 1
ATOM 1517 O O . ASP A 1 195 ? -12.482 -16.259 20.683 1.00 94.62 195 ASP A O 1
ATOM 1521 N N . PRO A 1 196 ? -12.859 -17.166 18.659 1.00 95.44 196 PRO A N 1
ATOM 1522 C CA . PRO A 1 196 ? -14.301 -16.951 18.707 1.00 95.44 196 PRO A CA 1
ATOM 1523 C C . PRO A 1 196 ? -14.994 -17.647 19.884 1.00 95.44 196 PRO A C 1
ATOM 1525 O O . PRO A 1 196 ? -16.013 -17.151 20.364 1.00 95.44 196 PRO A O 1
ATOM 1528 N N . ALA A 1 197 ? -14.491 -18.796 20.346 1.00 97.06 197 ALA A N 1
ATOM 1529 C CA . ALA A 1 197 ? -15.074 -19.499 21.485 1.00 97.06 197 ALA A CA 1
ATOM 1530 C C . ALA A 1 197 ? -14.859 -18.707 22.780 1.00 97.06 197 ALA A C 1
ATOM 1532 O O . ALA A 1 197 ? -15.815 -18.481 23.526 1.00 97.06 197 ALA A O 1
ATOM 1533 N N . LEU A 1 198 ? -13.640 -18.209 22.998 1.00 97.19 198 LEU A N 1
ATOM 1534 C CA . LEU A 1 198 ? -13.313 -17.370 24.148 1.00 97.19 198 LEU A CA 1
ATOM 1535 C C . LEU A 1 198 ? -14.062 -16.029 24.118 1.00 97.19 198 LEU A C 1
ATOM 1537 O O . LEU A 1 198 ? -14.574 -15.593 25.148 1.00 97.19 198 LEU A O 1
ATOM 1541 N N . LEU A 1 199 ? -14.201 -15.409 22.941 1.00 96.06 199 LEU A N 1
ATOM 1542 C CA . LEU A 1 199 ? -14.996 -14.188 22.750 1.00 96.06 199 LEU A CA 1
ATOM 1543 C C . LEU A 1 199 ? -16.469 -14.390 23.146 1.00 96.06 199 LEU A C 1
ATOM 1545 O O . LEU A 1 199 ? -17.020 -13.587 23.899 1.00 96.06 199 LEU A O 1
ATOM 1549 N N . ARG A 1 200 ? -17.102 -15.486 22.703 1.00 97.50 200 ARG A N 1
ATOM 1550 C CA . ARG A 1 200 ? -18.485 -15.818 23.098 1.00 97.50 200 ARG A CA 1
ATOM 1551 C C . ARG A 1 200 ? -18.602 -16.114 24.593 1.00 97.50 200 ARG A C 1
ATOM 1553 O O . ARG A 1 200 ? -19.565 -15.687 25.223 1.00 97.50 200 ARG A O 1
ATOM 1560 N N . ALA A 1 201 ? -17.622 -16.805 25.176 1.00 97.38 201 ALA A N 1
ATOM 1561 C CA . ALA A 1 201 ? -17.596 -17.074 26.612 1.00 97.38 201 ALA A CA 1
ATOM 1562 C C . ALA A 1 201 ? -17.484 -15.780 27.441 1.00 97.38 201 ALA A C 1
ATOM 1564 O O . ALA A 1 201 ? -18.162 -15.651 28.463 1.00 97.38 201 ALA A O 1
ATOM 1565 N N . ALA A 1 202 ? -16.679 -14.813 26.986 1.00 96.19 202 ALA A N 1
ATOM 1566 C CA . ALA A 1 202 ? -16.556 -13.496 27.605 1.00 96.19 202 ALA A CA 1
ATOM 1567 C C . ALA A 1 202 ? -17.869 -12.696 27.527 1.00 96.19 202 ALA A C 1
ATOM 1569 O O . ALA A 1 202 ? -18.296 -12.136 28.536 1.00 96.19 202 ALA A O 1
ATOM 1570 N N . ALA A 1 203 ? -18.550 -12.700 26.375 1.00 95.69 203 ALA A N 1
ATOM 1571 C CA . ALA A 1 203 ? -19.869 -12.076 26.231 1.00 95.69 203 ALA A CA 1
ATOM 1572 C C . ALA A 1 203 ? -20.898 -12.694 27.197 1.00 95.69 203 ALA A C 1
ATOM 1574 O O . ALA A 1 203 ? -21.499 -11.980 28.000 1.00 95.69 203 ALA A O 1
ATOM 1575 N N . ALA A 1 204 ? -20.997 -14.028 27.223 1.00 96.25 204 ALA A N 1
ATOM 1576 C CA . ALA A 1 204 ? -21.902 -14.743 28.122 1.00 96.25 204 ALA A CA 1
ATOM 1577 C C . ALA A 1 204 ? -21.584 -14.492 29.610 1.00 96.25 204 ALA A C 1
ATOM 1579 O O . ALA A 1 204 ? -22.483 -14.479 30.450 1.00 96.25 204 ALA A O 1
ATOM 1580 N N . TYR A 1 205 ? -20.308 -14.305 29.971 1.00 95.75 205 TYR A N 1
ATOM 1581 C CA . TYR A 1 205 ? -19.919 -13.918 31.330 1.00 95.75 205 TYR A CA 1
ATOM 1582 C C . TYR A 1 205 ? -20.498 -12.555 31.719 1.00 95.75 205 TYR A C 1
ATOM 1584 O O . TYR A 1 205 ? -21.049 -12.434 32.813 1.00 95.75 205 TYR A O 1
ATOM 1592 N N . LEU A 1 206 ? -20.409 -11.556 30.836 1.00 95.50 206 LEU A N 1
ATOM 1593 C CA . LEU A 1 206 ? -20.954 -10.221 31.088 1.00 95.50 206 LEU A CA 1
ATOM 1594 C C . LEU A 1 206 ? -22.481 -10.244 31.201 1.00 95.50 206 LEU A C 1
ATOM 1596 O O . LEU A 1 206 ? -23.026 -9.643 32.122 1.00 95.50 206 LEU A O 1
ATOM 1600 N N . GLU A 1 207 ? -23.167 -10.967 30.317 1.00 94.81 207 GLU A N 1
ATOM 1601 C CA . GLU A 1 207 ? -24.631 -11.108 30.336 1.00 94.81 207 GLU A CA 1
ATOM 1602 C C . GLU A 1 207 ? -25.126 -11.682 31.669 1.00 94.81 207 GLU A C 1
ATOM 1604 O O . GLU A 1 207 ? -25.961 -11.068 32.331 1.00 94.81 207 GLU A O 1
ATOM 1609 N N . ARG A 1 208 ? -24.514 -12.775 32.149 1.00 94.94 208 ARG A N 1
ATOM 1610 C CA . ARG A 1 208 ? -24.857 -13.387 33.448 1.00 94.94 208 ARG A CA 1
ATOM 1611 C C . ARG A 1 208 ? -24.710 -12.444 34.646 1.00 94.94 208 ARG A C 1
ATOM 1613 O O . ARG A 1 208 ? -25.351 -12.668 35.672 1.00 94.94 208 ARG A O 1
ATOM 1620 N N . HIS A 1 209 ? -23.842 -11.437 34.550 1.00 92.12 209 HIS A N 1
ATOM 1621 C CA . HIS A 1 209 ? -23.585 -10.486 35.635 1.00 92.12 209 HIS A CA 1
ATOM 1622 C C . HIS A 1 209 ? -24.328 -9.158 35.466 1.00 92.12 209 HIS A C 1
ATOM 1624 O O . HIS A 1 209 ? -24.507 -8.454 36.451 1.00 92.12 209 HIS A O 1
ATOM 1630 N N . ARG A 1 210 ? -24.837 -8.835 34.271 1.00 84.56 210 ARG A N 1
ATOM 1631 C CA . ARG A 1 210 ? -25.700 -7.662 34.057 1.00 84.56 210 ARG A CA 1
ATOM 1632 C C . ARG A 1 210 ? -27.076 -7.816 34.703 1.00 84.56 210 ARG A C 1
ATOM 1634 O O . ARG A 1 210 ? -27.622 -6.837 35.206 1.00 84.56 210 ARG A O 1
ATOM 1641 N N . ASP A 1 211 ? -27.611 -9.034 34.736 1.00 63.41 211 ASP A N 1
ATOM 1642 C CA . ASP A 1 211 ? -28.945 -9.299 35.290 1.00 63.41 211 ASP A CA 1
ATOM 1643 C C . ASP A 1 211 ? -28.971 -9.391 36.826 1.00 63.41 211 ASP A C 1
ATOM 1645 O O . ASP A 1 211 ? -30.033 -9.278 37.437 1.00 63.41 211 ASP A O 1
ATOM 1649 N N . ARG A 1 212 ? -27.808 -9.535 37.480 1.00 59.28 212 ARG A N 1
ATOM 1650 C CA . ARG A 1 212 ? -27.708 -9.610 38.950 1.00 59.28 212 ARG A CA 1
ATOM 1651 C C . ARG A 1 212 ? -27.766 -8.246 39.652 1.00 59.28 212 ARG A C 1
ATOM 1653 O O . ARG A 1 212 ? -28.158 -8.200 40.815 1.00 59.28 212 ARG A O 1
ATOM 1660 N N . ASP A 1 213 ? -27.476 -7.152 38.945 1.00 55.16 213 ASP A N 1
ATOM 1661 C CA . ASP A 1 213 ? -27.392 -5.798 39.520 1.00 55.16 213 ASP A CA 1
ATOM 1662 C C . ASP A 1 213 ? -28.686 -4.967 39.399 1.00 55.16 213 ASP A C 1
ATOM 1664 O O . ASP A 1 213 ? -28.744 -3.826 39.853 1.00 55.16 213 ASP A O 1
ATOM 1668 N N . ARG A 1 214 ? -29.786 -5.535 38.881 1.00 57.44 214 ARG A N 1
ATOM 1669 C CA . ARG A 1 214 ? -31.121 -4.894 38.894 1.00 57.44 214 ARG A CA 1
ATOM 1670 C C . ARG A 1 214 ? -31.894 -5.113 40.203 1.00 57.44 214 ARG A C 1
ATOM 1672 O O . ARG A 1 214 ? -33.119 -5.233 40.191 1.00 57.44 214 ARG A O 1
ATOM 1679 N N . ARG A 1 215 ? -31.224 -5.157 41.360 1.00 52.72 215 ARG A N 1
ATOM 1680 C CA . ARG A 1 215 ? -31.936 -5.100 42.648 1.00 52.72 215 ARG A CA 1
ATOM 1681 C C . ARG A 1 215 ? -32.411 -3.653 42.840 1.00 52.72 215 ARG A C 1
ATOM 1683 O O . ARG A 1 215 ? -31.564 -2.761 42.842 1.00 52.72 215 ARG A O 1
ATOM 1690 N N . PRO A 1 216 ? -33.721 -3.376 42.971 1.00 50.97 216 PRO A N 1
ATOM 1691 C CA . PRO A 1 216 ? -34.193 -2.007 43.111 1.00 50.97 216 PRO A CA 1
ATOM 1692 C C . PRO A 1 216 ? -33.555 -1.401 44.358 1.00 50.97 216 PRO A C 1
ATOM 1694 O O . PRO A 1 216 ? -33.700 -1.930 45.465 1.00 50.97 216 PRO A O 1
ATOM 1697 N N . VAL A 1 217 ? -32.824 -0.302 44.172 1.00 56.38 217 VAL A N 1
ATOM 1698 C CA . VAL A 1 217 ? -32.389 0.551 45.274 1.00 56.38 217 VAL A CA 1
ATOM 1699 C C . VAL A 1 217 ? -33.663 0.942 46.014 1.00 56.38 217 VAL A C 1
ATOM 1701 O O . VAL A 1 217 ? -34.522 1.624 45.457 1.00 56.38 217 VAL A O 1
ATOM 1704 N N . ARG A 1 218 ? -33.833 0.454 47.247 1.00 55.66 218 ARG A N 1
ATOM 1705 C CA . ARG A 1 218 ? -34.914 0.899 48.129 1.00 55.66 218 ARG A CA 1
ATOM 1706 C C . ARG A 1 218 ? -34.731 2.400 48.321 1.00 55.66 218 ARG A C 1
ATOM 1708 O O . ARG A 1 218 ? -33.883 2.820 49.101 1.00 55.66 218 ARG A O 1
ATOM 1715 N N . THR A 1 219 ? -35.495 3.208 47.595 1.00 52.16 219 THR A N 1
ATOM 1716 C CA . THR A 1 219 ? -35.547 4.651 47.810 1.00 52.16 219 THR A CA 1
ATOM 1717 C C . THR A 1 219 ? -36.097 4.874 49.213 1.00 52.16 219 THR A C 1
ATOM 1719 O O . THR A 1 219 ? -37.274 4.612 49.475 1.00 52.16 219 THR A O 1
ATOM 1722 N N . ALA A 1 220 ? -35.232 5.297 50.133 1.00 50.34 220 ALA A N 1
ATOM 1723 C CA . ALA A 1 220 ? -35.643 5.753 51.446 1.00 50.34 220 ALA A CA 1
ATOM 1724 C C . ALA A 1 220 ? -36.603 6.934 51.252 1.00 50.34 220 ALA A C 1
ATOM 1726 O O . ALA A 1 220 ? -36.212 7.991 50.757 1.00 50.34 220 ALA A O 1
ATOM 1727 N N . ARG A 1 221 ? -37.877 6.725 51.596 1.00 47.12 221 ARG A N 1
ATOM 1728 C CA . ARG A 1 221 ? -38.865 7.797 51.690 1.00 47.12 221 ARG A CA 1
ATOM 1729 C C . ARG A 1 221 ? -38.364 8.779 52.748 1.00 47.12 221 ARG A C 1
ATOM 1731 O O . ARG A 1 221 ? -38.274 8.414 53.916 1.00 47.12 221 ARG A O 1
ATOM 1738 N N . ARG A 1 222 ? -38.019 9.999 52.341 1.00 51.34 222 ARG A N 1
ATOM 1739 C CA . ARG A 1 222 ? -37.977 11.136 53.261 1.00 51.34 222 ARG A CA 1
ATOM 1740 C C . ARG A 1 222 ? -39.409 11.650 53.380 1.00 51.34 222 ARG A C 1
ATOM 1742 O O . ARG A 1 222 ? -39.986 12.076 52.383 1.00 51.34 222 ARG A O 1
ATOM 1749 N N . SER A 1 223 ? -39.986 11.487 54.566 1.00 47.53 223 SER A N 1
ATOM 1750 C CA . SER A 1 223 ? -41.229 12.150 54.971 1.00 47.53 223 SER A CA 1
ATOM 1751 C C . SER A 1 223 ? -41.002 13.669 55.077 1.00 47.53 223 SER A C 1
ATOM 1753 O O . SER A 1 223 ? -39.850 14.060 55.284 1.00 47.53 223 SER A O 1
ATOM 1755 N N . PRO A 1 224 ? -42.057 14.484 54.875 1.00 60.38 224 PRO A N 1
ATOM 1756 C CA . PRO A 1 224 ? -41.974 15.944 54.777 1.00 60.38 224 PRO A CA 1
ATOM 1757 C C . PRO A 1 224 ? -41.473 16.628 56.051 1.00 60.38 224 PRO A C 1
ATOM 1759 O O . PRO A 1 224 ? -41.713 16.081 57.152 1.00 60.38 224 PRO A O 1
#

Radius of gyration: 34.02 Å; chains: 1; bounding box: 81×70×103 Å